Protein AF-A0A7W6G774-F1 (afdb_monomer)

Sequence (253 aa):
MALVMGGTSLMAQEVDRSGNRMGMPEVAAAPRPVDPRASGRFVAGNFQRWYAAHGKPSILVFWNRELGEDSVSRYSLQTSSSGSRSGDSQNFSYETNTEVGVKRQSGGLATDLTGVPMQRVEGAFMSEFLHAGGRLLDRNALMRSLSTKVSAQTRDDVQYLETLALKQGVTYLVEIVPNETDNGTTDLAMSVKIKHLPSSALVAQFVSSATPPSGPTRYEARGNRYVAVQDQNITPEGIGRQLAGDVMRELAR

Secondary structure (DSSP, 8-state):
-------------PBPTTSPBTTSPPPPPPPPPP-TTHHHHHHHHHHHHHHHHTT--EEEEEE---SSS-SS--EEEEEEEEEEEEEETTEEEEEEEEEEEEEE---S-----TT--HHHHHHHHHHHHHHTT-EEEEHHHHHHHHTTTS-TGGGG-HHHHHHHHHHTTEEEEEEEEEEE-TT-SSSEEEEEEEEETTTTEEEEEEEE---PPP--EEEEEETTEEEEEE-----HHHHHHHHHHHHHHHHT-

Solvent-accessible surface area (backbone atoms only — not comparable to full-atom values): 15242 Å² total; per-residue (Å²): 141,82,88,82,84,82,80,81,79,81,78,77,79,66,58,46,98,84,73,43,60,75,92,60,79,88,72,80,77,78,78,78,86,76,67,66,58,55,66,53,53,53,38,36,52,48,25,35,53,43,36,57,75,62,72,59,55,28,33,35,46,40,78,45,70,63,94,69,68,72,89,59,84,48,67,47,81,45,74,51,73,54,67,61,83,56,70,57,104,86,54,81,52,83,53,73,50,74,48,80,45,81,45,82,57,87,77,59,91,67,78,67,66,88,81,62,59,58,70,47,17,52,53,28,21,52,49,46,40,45,74,37,69,48,49,76,42,53,50,69,61,54,49,59,68,40,64,83,78,53,63,76,79,63,71,72,36,63,70,55,52,52,54,49,40,45,75,74,57,30,38,32,40,36,39,38,30,76,38,85,43,101,81,54,99,76,46,46,34,30,42,37,39,32,32,33,53,90,76,71,40,80,74,48,74,51,74,41,61,32,69,37,63,60,45,70,73,41,76,43,81,57,88,96,42,76,41,85,41,67,40,75,52,78,39,44,46,33,27,12,34,33,40,34,40,53,52,36,45,64,74,49,107

pLDDT: mean 76.03, std 19.46, range [34.75, 98.19]

Nearest PDB structures (foldseek):
  2i9i-assembly1_A-2  TM=3.414E-01  e=1.344E-02  Helicobacter pylori
  3s5t-assembly1_A-2  TM=1.735E-01  e=4.509E-01  Bacteroides fragilis NCTC 9343
  8ieq-assembly1_A  TM=2.146E-01  e=9.011E+00  Homo sapiens

Radius of gyration: 30.32 Å; Cα contacts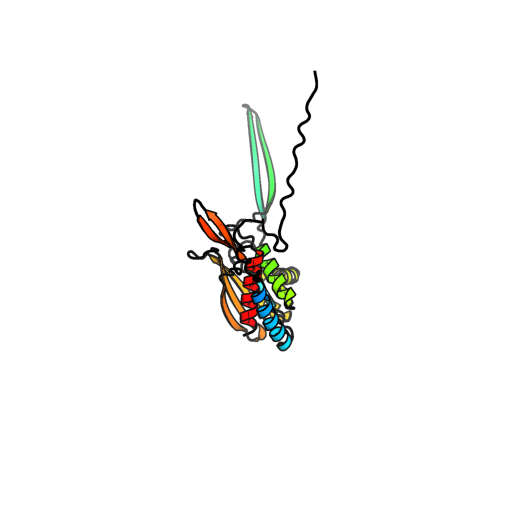 (8 Å, |Δi|>4): 351; chains: 1; bounding box: 48×91×100 Å

Structure (mmCIF, N/CA/C/O backbone):
data_AF-A0A7W6G774-F1
#
_entry.id   AF-A0A7W6G774-F1
#
loop_
_atom_site.group_PDB
_atom_site.id
_atom_site.type_symbol
_atom_site.label_atom_id
_atom_site.label_alt_id
_atom_site.label_comp_id
_atom_site.label_asym_id
_atom_site.label_entity_id
_atom_site.label_seq_id
_atom_site.pdbx_PDB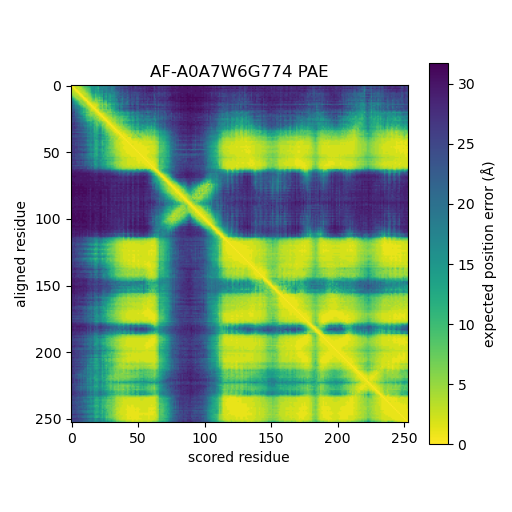_ins_code
_atom_site.Cartn_x
_atom_site.Cartn_y
_atom_site.Cartn_z
_atom_site.occupancy
_atom_site.B_iso_or_equiv
_atom_site.auth_seq_id
_atom_site.auth_comp_id
_atom_site.auth_asym_id
_atom_site.auth_atom_id
_atom_site.pdbx_PDB_model_num
ATOM 1 N N . MET A 1 1 ? 2.678 18.436 -80.924 1.00 45.97 1 MET A N 1
ATOM 2 C CA . MET A 1 1 ? 2.927 18.707 -79.492 1.00 45.97 1 MET A CA 1
ATOM 3 C C . MET A 1 1 ? 2.293 17.554 -78.722 1.00 45.97 1 MET A C 1
ATOM 5 O O . MET A 1 1 ? 1.080 17.529 -78.594 1.00 45.97 1 MET A O 1
ATOM 9 N N . ALA A 1 2 ? 3.071 16.520 -78.388 1.00 45.97 2 ALA A N 1
ATOM 10 C CA . ALA A 1 2 ? 2.567 15.279 -77.792 1.00 45.97 2 ALA A CA 1
ATOM 11 C C . ALA A 1 2 ? 3.172 15.109 -76.394 1.00 45.97 2 ALA A C 1
ATOM 13 O O . ALA A 1 2 ? 4.392 15.100 -76.240 1.00 45.97 2 ALA A O 1
ATOM 14 N N . LEU A 1 3 ? 2.296 15.050 -75.393 1.00 53.94 3 LEU A N 1
ATOM 15 C CA . LEU A 1 3 ? 2.612 14.920 -73.975 1.00 53.94 3 LEU A CA 1
ATOM 16 C C . LEU A 1 3 ? 2.910 13.440 -73.676 1.00 53.94 3 LEU A C 1
ATOM 18 O O . LEU A 1 3 ? 2.031 12.594 -73.829 1.00 53.94 3 LEU A O 1
ATOM 22 N N . VAL A 1 4 ? 4.140 13.117 -73.272 1.00 57.34 4 VAL A N 1
ATOM 23 C CA . VAL A 1 4 ? 4.516 11.771 -72.814 1.00 57.34 4 VAL A CA 1
ATOM 24 C C . VAL A 1 4 ? 4.250 11.690 -71.312 1.00 57.34 4 VAL A C 1
ATOM 26 O O . VAL A 1 4 ? 4.945 12.322 -70.519 1.00 57.34 4 VAL A O 1
ATOM 29 N N . MET A 1 5 ? 3.228 10.927 -70.920 1.00 52.91 5 MET A N 1
ATOM 30 C CA . MET A 1 5 ? 2.976 10.566 -69.523 1.00 52.91 5 MET A CA 1
ATOM 31 C C . MET A 1 5 ? 3.892 9.402 -69.129 1.00 52.91 5 MET A C 1
ATOM 33 O O . MET A 1 5 ? 3.696 8.271 -69.569 1.00 52.91 5 MET A O 1
ATOM 37 N N . GLY A 1 6 ? 4.912 9.690 -68.318 1.00 51.91 6 GLY A N 1
ATOM 38 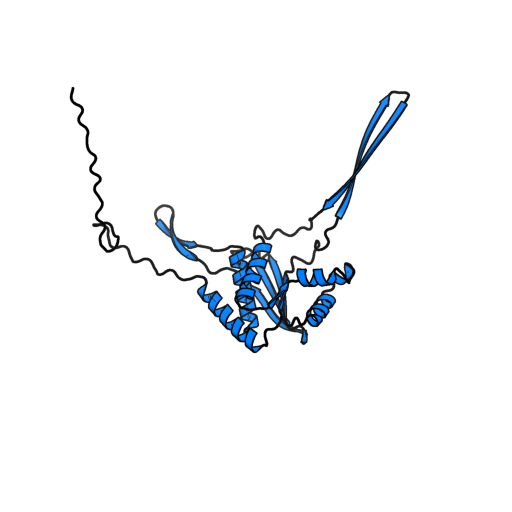C CA . GLY A 1 6 ? 5.775 8.683 -67.708 1.00 51.91 6 GLY A CA 1
ATOM 39 C C . GLY A 1 6 ? 5.052 7.979 -66.563 1.00 51.91 6 GLY A C 1
ATOM 40 O O . GLY A 1 6 ? 4.816 8.579 -65.517 1.00 51.91 6 GLY A O 1
ATOM 41 N N . GLY A 1 7 ? 4.697 6.712 -66.769 1.00 55.28 7 GLY A N 1
ATOM 42 C CA . GLY A 1 7 ? 4.180 5.838 -65.721 1.00 55.28 7 GLY A CA 1
ATOM 43 C C . GLY A 1 7 ? 5.299 5.418 -64.772 1.00 55.28 7 GLY A C 1
ATOM 44 O O . GLY A 1 7 ? 6.221 4.702 -65.158 1.00 55.28 7 GLY A O 1
ATOM 45 N N . THR A 1 8 ? 5.225 5.855 -63.521 1.00 59.78 8 THR A N 1
ATOM 46 C CA . THR A 1 8 ? 6.044 5.337 -62.426 1.00 59.78 8 THR A CA 1
ATOM 47 C C . THR A 1 8 ? 5.550 3.942 -62.044 1.00 59.78 8 THR A C 1
ATOM 49 O O . THR A 1 8 ? 4.550 3.789 -61.346 1.00 59.78 8 THR A O 1
ATOM 52 N N . SER A 1 9 ? 6.259 2.904 -62.498 1.00 57.06 9 SER A N 1
ATOM 53 C CA . SER A 1 9 ? 6.082 1.541 -61.986 1.00 57.06 9 SER A CA 1
ATOM 54 C C . SER A 1 9 ? 6.484 1.485 -60.513 1.00 57.06 9 SER A C 1
ATOM 56 O O . SER A 1 9 ? 7.666 1.532 -60.172 1.00 57.06 9 SER A O 1
ATOM 58 N N . LEU A 1 10 ? 5.489 1.356 -59.638 1.00 51.88 10 LEU A N 1
ATOM 59 C CA . LEU A 1 10 ? 5.657 0.914 -58.257 1.00 51.88 10 LEU A CA 1
ATOM 60 C C . LEU A 1 10 ? 6.139 -0.543 -58.273 1.00 51.88 10 LEU A C 1
ATOM 62 O O . LEU A 1 10 ? 5.350 -1.469 -58.440 1.00 51.88 10 LEU A O 1
ATOM 66 N N . MET A 1 11 ? 7.450 -0.742 -58.128 1.00 58.62 11 MET A N 1
ATOM 67 C CA . MET A 1 11 ? 8.042 -2.049 -57.841 1.00 58.62 11 MET A CA 1
ATOM 68 C C . MET A 1 11 ? 7.530 -2.513 -56.472 1.00 58.62 11 MET A C 1
ATOM 70 O O . MET A 1 11 ? 7.971 -2.019 -55.434 1.00 58.62 11 MET A O 1
ATOM 74 N N . ALA A 1 12 ? 6.563 -3.430 -56.475 1.00 55.31 12 ALA A N 1
ATOM 75 C CA . ALA A 1 12 ? 6.127 -4.130 -55.278 1.00 55.31 12 ALA A CA 1
ATOM 76 C C . ALA A 1 12 ? 7.312 -4.948 -54.749 1.00 55.31 12 ALA A C 1
ATOM 78 O O . ALA A 1 12 ? 7.800 -5.861 -55.411 1.00 55.31 12 ALA A O 1
ATOM 79 N N . GLN A 1 13 ? 7.820 -4.559 -53.584 1.00 59.28 13 GLN A N 1
ATOM 80 C CA . GLN A 1 13 ? 8.961 -5.204 -52.954 1.00 59.28 13 GLN A CA 1
ATOM 81 C C . GLN A 1 13 ? 8.519 -6.587 -52.461 1.00 59.28 13 GLN A C 1
ATOM 83 O O . GLN A 1 13 ? 7.680 -6.690 -51.569 1.00 59.28 13 GLN A O 1
ATOM 88 N N . GLU A 1 14 ? 9.044 -7.637 -53.087 1.00 55.72 14 GLU A N 1
ATOM 89 C CA . GLU A 1 14 ? 8.729 -9.027 -52.767 1.00 55.72 14 GLU A CA 1
ATOM 90 C C . GLU A 1 14 ? 9.281 -9.361 -51.372 1.00 55.72 14 GLU A C 1
ATOM 92 O O . GLU A 1 14 ? 10.483 -9.259 -51.104 1.00 55.72 14 GLU A O 1
ATOM 97 N N . VAL A 1 15 ? 8.373 -9.670 -50.448 1.00 57.72 15 VAL A N 1
ATOM 98 C CA . VAL A 1 15 ? 8.689 -10.049 -49.069 1.00 57.72 15 VAL A CA 1
ATOM 99 C C . VAL A 1 15 ? 8.618 -11.572 -48.995 1.00 57.72 15 VAL A C 1
ATOM 101 O O . VAL A 1 15 ? 7.619 -12.158 -49.410 1.00 57.72 15 VAL A O 1
ATOM 104 N N . ASP A 1 16 ? 9.667 -12.223 -48.493 1.00 64.50 16 ASP A N 1
ATOM 105 C CA . ASP A 1 16 ? 9.666 -13.678 -48.289 1.00 64.50 16 ASP A CA 1
ATOM 106 C C . ASP A 1 16 ? 8.647 -14.081 -47.197 1.00 64.50 16 ASP A C 1
ATOM 108 O O . ASP A 1 16 ? 8.192 -13.256 -46.404 1.00 64.50 16 ASP A O 1
ATOM 112 N N . ARG A 1 17 ? 8.305 -15.372 -47.109 1.00 58.66 17 ARG A N 1
ATOM 113 C CA . ARG A 1 17 ? 7.449 -15.984 -46.075 1.00 58.66 17 ARG A CA 1
ATOM 114 C C . ARG A 1 17 ? 7.890 -15.666 -44.644 1.00 58.66 17 ARG A C 1
ATOM 116 O O . ARG A 1 17 ? 7.075 -15.755 -43.731 1.00 58.66 17 ARG A O 1
ATOM 123 N N . SER A 1 18 ? 9.154 -15.297 -44.450 1.00 63.94 18 SER A N 1
ATOM 124 C CA . SER A 1 18 ? 9.713 -14.837 -43.177 1.00 63.94 18 SER A CA 1
ATOM 125 C C . SER A 1 18 ? 9.447 -13.354 -42.860 1.00 63.94 18 SER A C 1
ATOM 127 O O . SER A 1 18 ? 9.840 -12.879 -41.799 1.00 63.94 18 SER A O 1
ATOM 129 N N . GLY A 1 19 ? 8.788 -12.604 -43.749 1.00 68.12 19 GLY A N 1
ATOM 130 C CA . GLY A 1 19 ? 8.573 -11.161 -43.592 1.00 68.12 19 GLY A CA 1
ATOM 131 C C . GLY A 1 19 ? 9.817 -10.314 -43.890 1.00 68.12 19 GLY A C 1
ATOM 132 O O . GLY A 1 19 ? 9.782 -9.093 -43.735 1.00 68.12 19 GLY A O 1
ATOM 133 N N . ASN A 1 20 ? 10.913 -10.940 -44.325 1.00 72.88 20 ASN A N 1
ATOM 134 C CA . ASN A 1 20 ? 12.177 -10.268 -44.592 1.00 72.88 20 ASN A CA 1
ATOM 135 C C . ASN A 1 20 ? 12.247 -9.747 -46.033 1.00 72.88 20 ASN A C 1
ATOM 137 O O . ASN A 1 20 ? 11.756 -10.376 -46.975 1.00 72.88 20 ASN A O 1
ATOM 141 N N . ARG A 1 21 ? 12.897 -8.589 -46.211 1.00 72.62 21 ARG A N 1
ATOM 142 C CA . ARG A 1 21 ? 13.225 -8.064 -47.543 1.00 72.62 21 ARG A CA 1
ATOM 143 C C . ARG A 1 21 ? 14.265 -8.971 -48.192 1.00 72.62 21 ARG A C 1
ATOM 145 O O . ARG A 1 21 ? 15.327 -9.205 -47.614 1.00 72.62 21 ARG A O 1
ATOM 152 N N . MET A 1 22 ? 13.961 -9.447 -49.396 1.00 68.56 22 MET A N 1
ATOM 153 C CA . MET A 1 22 ? 14.854 -10.311 -50.162 1.00 68.56 22 MET A CA 1
ATOM 154 C C . MET A 1 22 ? 16.218 -9.617 -50.369 1.00 68.56 22 MET A C 1
ATOM 156 O O . MET A 1 22 ? 16.275 -8.462 -50.788 1.00 68.56 22 MET A O 1
ATOM 160 N N . GLY A 1 23 ? 17.313 -10.300 -50.018 1.00 80.50 23 GLY A N 1
ATOM 161 C CA . GLY A 1 23 ? 18.685 -9.780 -50.131 1.00 80.50 23 GLY A CA 1
ATOM 162 C C . GLY A 1 23 ? 19.243 -9.056 -48.897 1.00 80.50 23 GLY A C 1
ATOM 163 O O . GLY A 1 23 ? 20.394 -8.625 -48.935 1.00 80.50 23 GLY A O 1
ATOM 164 N N . MET A 1 24 ? 18.485 -8.934 -47.800 1.00 73.19 24 MET A N 1
ATOM 165 C CA . MET A 1 24 ? 19.042 -8.507 -46.509 1.00 73.19 24 MET A CA 1
ATOM 166 C C . MET A 1 24 ? 19.488 -9.706 -45.658 1.00 73.19 24 MET A C 1
ATOM 168 O O . MET A 1 24 ? 18.869 -10.768 -45.739 1.00 73.19 24 MET A O 1
ATOM 172 N N . PRO A 1 25 ? 20.563 -9.562 -44.857 1.00 75.56 25 PRO A N 1
ATOM 173 C CA . PRO A 1 25 ? 21.007 -10.612 -43.948 1.00 75.56 25 PRO A CA 1
ATOM 174 C C . PRO A 1 25 ? 19.904 -10.970 -42.948 1.00 75.56 25 PRO A C 1
ATOM 176 O O . PRO A 1 25 ? 19.120 -10.113 -42.536 1.00 75.56 25 PRO A O 1
ATOM 179 N N . GLU A 1 26 ? 19.862 -12.245 -42.566 1.00 75.75 26 GLU A N 1
ATOM 180 C CA . GLU A 1 26 ? 18.893 -12.770 -41.609 1.00 75.75 26 GLU A CA 1
ATOM 181 C C . GLU A 1 26 ? 18.980 -11.992 -40.287 1.00 75.75 26 GLU A C 1
ATOM 183 O O . GLU A 1 26 ? 20.038 -11.901 -39.660 1.00 75.75 26 GLU A O 1
ATOM 188 N N . VAL A 1 27 ? 17.863 -11.384 -39.881 1.00 73.94 27 VAL A N 1
ATOM 189 C CA . VAL A 1 27 ? 17.769 -10.668 -38.608 1.00 73.94 27 VAL A CA 1
ATOM 190 C C . VAL A 1 27 ? 17.459 -11.691 -37.524 1.00 73.94 27 VAL A C 1
ATOM 192 O O . VAL A 1 27 ? 16.502 -12.455 -37.647 1.00 73.94 27 VAL A O 1
ATOM 195 N N . ALA A 1 28 ? 18.253 -11.696 -36.452 1.00 75.81 28 ALA A N 1
ATOM 196 C CA . ALA A 1 28 ? 17.994 -12.540 -35.292 1.00 75.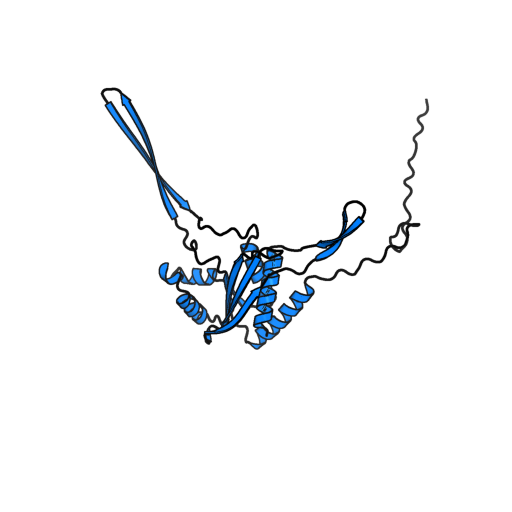81 28 ALA A CA 1
ATOM 197 C C . ALA A 1 28 ? 16.545 -12.354 -34.812 1.00 75.81 28 ALA A C 1
ATOM 199 O O . ALA A 1 28 ? 16.078 -11.223 -34.646 1.00 75.81 28 ALA A O 1
ATOM 200 N N . ALA A 1 29 ? 15.837 -13.465 -34.592 1.00 72.12 29 ALA A N 1
ATOM 201 C CA . ALA A 1 29 ? 14.461 -13.433 -34.119 1.00 72.12 29 ALA A CA 1
ATOM 202 C C . ALA A 1 29 ? 14.355 -12.597 -32.833 1.00 72.12 29 ALA A C 1
ATOM 204 O O . ALA A 1 29 ? 15.161 -12.753 -31.911 1.00 72.12 29 ALA A O 1
ATOM 205 N N . ALA A 1 30 ? 13.355 -11.713 -32.772 1.00 67.94 30 ALA A N 1
ATOM 206 C CA . ALA A 1 30 ? 13.136 -10.886 -31.594 1.00 67.94 30 ALA A CA 1
ATOM 207 C C . ALA A 1 30 ? 12.931 -11.780 -30.353 1.00 67.94 30 ALA A C 1
ATOM 209 O O . ALA A 1 30 ? 12.192 -12.771 -30.427 1.00 67.94 30 ALA A O 1
ATOM 210 N N . PRO A 1 31 ? 13.563 -11.461 -29.207 1.00 72.75 31 PRO A N 1
ATOM 211 C CA . PRO A 1 31 ? 13.346 -12.211 -27.980 1.00 72.75 31 PRO A CA 1
ATOM 212 C C . PRO A 1 31 ? 11.863 -12.180 -27.600 1.00 72.75 31 PRO A C 1
ATOM 214 O O . PRO A 1 31 ? 11.172 -11.176 -27.796 1.00 72.75 31 PRO A O 1
ATOM 217 N N . ARG A 1 32 ? 11.360 -13.296 -27.059 1.00 75.81 32 ARG A N 1
ATOM 218 C CA . ARG A 1 32 ? 9.957 -13.392 -26.632 1.00 75.81 32 ARG A CA 1
ATOM 219 C C . ARG A 1 32 ? 9.661 -12.298 -25.593 1.00 75.81 32 ARG A C 1
ATOM 221 O O . ARG A 1 32 ? 10.467 -12.134 -24.675 1.00 75.81 32 ARG A O 1
ATOM 228 N N . PRO A 1 33 ? 8.519 -11.590 -25.684 1.00 71.62 33 PRO A N 1
ATOM 229 C CA . PRO A 1 33 ? 8.135 -10.616 -24.672 1.00 71.62 33 PRO A CA 1
ATOM 230 C C . PRO A 1 33 ? 8.023 -11.302 -23.307 1.00 71.62 33 PRO A C 1
ATOM 232 O O . PRO A 1 33 ? 7.234 -12.233 -23.138 1.00 71.62 33 PRO A O 1
ATOM 235 N N . VAL A 1 34 ? 8.820 -10.863 -22.334 1.00 74.62 34 VAL A N 1
ATOM 236 C CA . VAL A 1 34 ? 8.657 -11.277 -20.936 1.00 74.62 34 VAL A CA 1
ATOM 237 C C . VAL A 1 34 ? 7.495 -10.473 -20.363 1.00 74.62 34 VAL A C 1
ATOM 239 O O . VAL A 1 34 ? 7.504 -9.249 -20.463 1.00 74.62 34 VAL A O 1
ATOM 242 N N . ASP A 1 35 ? 6.489 -11.134 -19.784 1.00 79.12 35 ASP A N 1
ATOM 243 C CA . ASP A 1 35 ? 5.390 -10.435 -19.113 1.00 79.12 35 ASP A CA 1
ATOM 244 C C . ASP A 1 35 ? 5.892 -9.845 -17.782 1.00 79.12 35 ASP A C 1
ATOM 246 O O . ASP A 1 35 ? 6.155 -10.607 -16.842 1.00 79.12 35 ASP A O 1
ATOM 250 N N . PRO A 1 36 ? 5.989 -8.509 -17.651 1.00 70.50 36 PRO A N 1
ATOM 251 C CA . PRO A 1 36 ? 6.489 -7.871 -16.436 1.00 70.50 36 PRO A CA 1
ATOM 252 C C . PRO A 1 36 ? 5.569 -8.098 -15.224 1.00 70.50 36 PRO A C 1
ATOM 254 O O . PRO A 1 36 ? 5.977 -7.857 -14.093 1.00 70.50 36 PRO A O 1
ATOM 257 N N . ARG A 1 37 ? 4.332 -8.582 -15.420 1.00 78.06 37 ARG A N 1
ATOM 258 C CA . ARG A 1 37 ? 3.355 -8.839 -14.347 1.00 78.06 37 ARG A CA 1
ATOM 259 C C . ARG A 1 37 ? 3.374 -10.274 -13.820 1.00 78.06 37 ARG A C 1
ATOM 261 O O . ARG A 1 37 ? 2.611 -10.596 -12.908 1.00 78.06 37 ARG A O 1
ATOM 268 N N . ALA A 1 38 ? 4.208 -11.153 -14.376 1.00 82.94 38 ALA A N 1
ATOM 269 C CA . ALA A 1 38 ? 4.222 -12.565 -13.998 1.00 82.94 38 ALA A CA 1
ATOM 270 C C . ALA A 1 38 ? 4.570 -12.783 -12.512 1.00 82.94 38 ALA A C 1
ATOM 272 O O . ALA A 1 38 ? 3.914 -13.583 -11.843 1.00 82.94 38 ALA A O 1
ATOM 273 N N . SER A 1 39 ? 5.541 -12.034 -11.978 1.00 82.31 39 SER A N 1
ATOM 274 C CA . SER A 1 39 ? 5.930 -12.090 -10.561 1.00 82.31 39 SER A CA 1
ATOM 275 C C . SER A 1 39 ? 4.799 -11.632 -9.634 1.00 82.31 39 SER A C 1
ATOM 277 O O . SER A 1 39 ? 4.515 -12.297 -8.637 1.00 82.31 39 SER A O 1
ATOM 279 N N . GLY A 1 40 ? 4.101 -10.551 -9.996 1.00 86.00 40 GLY A N 1
ATOM 280 C CA . GLY A 1 40 ? 2.958 -10.028 -9.244 1.00 86.00 40 GLY A CA 1
ATOM 281 C C . GLY A 1 40 ? 1.832 -11.054 -9.100 1.00 86.00 40 GLY A C 1
ATOM 282 O O . GLY A 1 40 ? 1.337 -11.272 -7.997 1.00 86.00 40 GLY A O 1
ATOM 283 N N . ARG A 1 41 ? 1.499 -11.781 -10.178 1.00 90.12 41 ARG A N 1
ATOM 284 C CA . ARG A 1 41 ? 0.465 -12.834 -10.141 1.00 90.12 41 ARG A CA 1
ATOM 285 C C . ARG A 1 41 ? 0.814 -13.984 -9.199 1.00 90.12 41 ARG A C 1
ATOM 287 O O . ARG A 1 41 ? -0.072 -14.504 -8.524 1.00 90.12 41 ARG A O 1
ATOM 294 N N . PHE A 1 42 ? 2.085 -14.380 -9.135 1.00 91.88 42 PHE A N 1
ATOM 295 C CA . PHE A 1 42 ? 2.524 -15.418 -8.201 1.00 91.88 42 PHE A CA 1
ATOM 296 C C . PHE A 1 42 ? 2.354 -14.968 -6.743 1.00 91.88 42 PHE A C 1
ATOM 298 O O . PHE A 1 42 ? 1.801 -15.707 -5.929 1.00 91.88 42 PHE A O 1
ATOM 305 N N . VAL A 1 43 ? 2.760 -13.734 -6.428 1.00 94.56 43 VAL A N 1
ATOM 306 C CA . VAL A 1 43 ? 2.610 -13.155 -5.084 1.00 94.56 43 VAL A CA 1
ATOM 307 C C . VAL A 1 43 ? 1.136 -13.022 -4.695 1.00 94.56 43 VAL A C 1
ATOM 309 O O . VAL A 1 43 ? 0.757 -13.479 -3.618 1.00 94.56 43 VAL A O 1
ATOM 312 N N . ALA A 1 44 ? 0.294 -12.491 -5.586 1.00 95.06 44 ALA A N 1
ATOM 313 C CA . ALA A 1 44 ? -1.147 -12.387 -5.363 1.00 95.06 44 ALA A CA 1
ATOM 314 C C . ALA A 1 44 ? -1.789 -13.765 -5.122 1.00 95.06 44 ALA A C 1
ATOM 316 O O . ALA A 1 44 ? -2.599 -13.919 -4.211 1.00 95.06 44 ALA A O 1
ATOM 317 N N . GLY A 1 45 ? -1.380 -14.795 -5.871 1.00 96.50 45 GLY A N 1
ATOM 318 C CA . GLY A 1 45 ? -1.855 -16.165 -5.671 1.00 96.50 45 GLY A CA 1
ATOM 319 C C . GLY A 1 45 ? -1.441 -16.773 -4.324 1.00 96.50 45 GLY A C 1
ATOM 320 O O . GLY A 1 45 ? -2.234 -17.482 -3.702 1.00 96.50 45 GLY A O 1
ATOM 321 N N . ASN A 1 46 ? -0.222 -16.496 -3.847 1.00 96.94 46 ASN A N 1
ATOM 322 C CA . ASN A 1 46 ? 0.228 -16.920 -2.514 1.00 96.94 46 ASN A CA 1
ATOM 323 C C . ASN A 1 46 ? -0.578 -16.223 -1.417 1.00 96.94 46 ASN A C 1
ATOM 325 O O . ASN A 1 46 ? -1.093 -16.887 -0.516 1.00 96.94 46 ASN A O 1
ATOM 329 N N . PHE A 1 47 ? -0.741 -14.905 -1.542 1.00 97.94 47 PHE A N 1
ATOM 330 C CA . PHE A 1 47 ? -1.552 -14.118 -0.627 1.00 97.94 47 PHE A CA 1
ATOM 331 C C . PHE A 1 47 ? -2.997 -14.600 -0.592 1.00 97.94 47 PHE A C 1
ATOM 333 O O . PHE A 1 47 ? -3.526 -14.809 0.489 1.00 97.94 47 PHE A O 1
ATOM 340 N N . GLN A 1 48 ? -3.624 -14.869 -1.738 1.00 97.81 48 GLN A N 1
ATOM 341 C CA . GLN A 1 48 ? -5.001 -15.358 -1.787 1.00 97.81 48 GLN A CA 1
ATOM 342 C C . GLN A 1 48 ? -5.175 -16.678 -1.017 1.00 97.81 48 GLN A C 1
ATOM 344 O O . GLN A 1 48 ? -6.164 -16.852 -0.299 1.00 97.81 48 GLN A O 1
ATOM 349 N N . ARG A 1 49 ? -4.213 -17.607 -1.129 1.00 97.69 49 ARG A N 1
ATOM 350 C CA . ARG A 1 49 ? -4.229 -18.867 -0.365 1.00 97.69 49 ARG A CA 1
ATOM 351 C C . ARG A 1 49 ? -4.072 -18.624 1.132 1.00 97.69 49 ARG A C 1
ATOM 353 O O . ARG A 1 49 ? -4.863 -19.155 1.908 1.00 97.69 49 ARG A O 1
ATOM 360 N N . TRP A 1 50 ? -3.104 -17.797 1.524 1.00 97.75 50 TRP A N 1
ATOM 361 C CA . TRP A 1 50 ? -2.917 -17.392 2.918 1.00 97.75 50 TRP A CA 1
ATOM 362 C C . TRP A 1 50 ? -4.179 -16.720 3.481 1.00 97.75 50 TRP A C 1
ATOM 364 O O . TRP A 1 50 ? -4.672 -17.097 4.542 1.00 97.75 50 TRP A O 1
ATOM 374 N N . TYR A 1 51 ? -4.762 -15.794 2.724 1.00 97.81 51 TYR A N 1
ATOM 375 C CA . TYR A 1 51 ? -5.937 -15.015 3.090 1.00 97.81 51 TYR A CA 1
ATOM 376 C C . TYR A 1 51 ? -7.163 -15.902 3.324 1.00 97.81 51 TYR A C 1
ATOM 378 O O . TYR A 1 51 ? -7.885 -15.734 4.308 1.00 97.81 51 TYR A O 1
ATOM 386 N N . ALA A 1 52 ? -7.378 -16.888 2.448 1.00 97.56 52 ALA A N 1
ATOM 387 C CA . ALA A 1 52 ? -8.433 -17.881 2.612 1.00 97.56 52 ALA A CA 1
ATOM 388 C C . ALA A 1 52 ? -8.197 -18.780 3.838 1.00 97.56 52 ALA A C 1
ATOM 390 O O . ALA A 1 52 ? -9.141 -19.023 4.590 1.00 97.56 52 ALA A O 1
ATOM 391 N N . ALA A 1 53 ? -6.956 -19.224 4.070 1.00 97.62 53 ALA A N 1
ATOM 392 C CA . ALA A 1 53 ? -6.597 -20.064 5.215 1.00 97.62 53 ALA A CA 1
ATOM 393 C C . ALA A 1 53 ? -6.794 -19.357 6.571 1.00 97.62 53 ALA A C 1
ATOM 395 O O . ALA A 1 53 ? -7.100 -20.014 7.560 1.00 97.62 53 ALA A O 1
ATOM 396 N N . HIS A 1 54 ? -6.694 -18.025 6.604 1.00 96.88 54 HIS A N 1
ATOM 397 C CA . HIS A 1 54 ? -6.874 -17.206 7.811 1.00 96.88 54 HIS A CA 1
ATOM 398 C C . HIS A 1 54 ? -8.297 -16.644 7.970 1.00 96.88 54 HIS A C 1
ATOM 400 O O . HIS A 1 54 ? -8.518 -15.700 8.725 1.00 96.88 54 HIS A O 1
ATOM 406 N N . GLY A 1 55 ? -9.285 -17.193 7.254 1.00 97.06 55 GLY A N 1
ATOM 407 C CA . GLY A 1 55 ? -10.685 -16.787 7.410 1.00 97.06 55 GLY A CA 1
ATOM 408 C C . GLY A 1 55 ? -11.023 -15.424 6.799 1.00 97.06 55 GLY A C 1
ATOM 409 O O . GLY A 1 55 ? -12.018 -14.815 7.186 1.00 97.06 55 GLY A O 1
ATOM 410 N N . LYS A 1 56 ? -10.235 -14.958 5.820 1.00 97.38 56 LYS A N 1
ATOM 411 C CA . LYS A 1 56 ? -10.428 -13.686 5.101 1.00 97.38 56 LYS A CA 1
ATOM 412 C C . LYS A 1 56 ? -10.428 -12.468 6.044 1.00 97.38 56 LYS A C 1
ATOM 414 O O . LYS A 1 56 ? -11.433 -11.748 6.116 1.00 97.38 56 LYS A O 1
ATOM 419 N N . PRO A 1 57 ? -9.317 -12.230 6.765 1.00 97.44 57 PRO A N 1
ATOM 420 C CA . PRO A 1 57 ? -9.211 -11.140 7.733 1.00 97.44 57 PRO A CA 1
ATOM 421 C C . PRO A 1 57 ? -9.463 -9.769 7.090 1.00 97.44 57 PRO A C 1
ATOM 423 O O . PRO A 1 57 ? -9.133 -9.548 5.927 1.00 97.44 57 PRO A O 1
ATOM 426 N N . SER A 1 58 ? -10.031 -8.812 7.823 1.00 96.81 58 SER A N 1
ATOM 427 C CA . SER A 1 58 ? -10.155 -7.439 7.304 1.00 96.81 58 SER A CA 1
ATOM 428 C C . SER A 1 58 ? -8.859 -6.673 7.571 1.00 96.81 58 SER A C 1
ATOM 430 O O . SER A 1 58 ? -8.314 -6.749 8.674 1.00 96.81 58 SER A O 1
ATOM 432 N N . ILE A 1 59 ? -8.361 -5.942 6.574 1.00 96.75 59 ILE A N 1
ATOM 433 C CA . ILE A 1 59 ? -7.087 -5.217 6.646 1.00 96.75 59 ILE A CA 1
ATOM 434 C C . ILE A 1 59 ? -7.377 -3.716 6.547 1.00 96.75 59 ILE A C 1
ATOM 436 O O . ILE A 1 59 ? -7.941 -3.259 5.557 1.00 96.75 59 ILE A O 1
ATOM 440 N N . LEU A 1 60 ? -7.000 -2.945 7.564 1.00 95.00 60 LEU A N 1
ATOM 441 C CA . LEU A 1 60 ? -7.043 -1.483 7.543 1.00 95.00 60 LEU A CA 1
ATOM 442 C C . LEU A 1 60 ? -5.714 -0.957 7.018 1.00 95.00 60 LEU A C 1
ATOM 444 O O . LEU A 1 60 ? -4.657 -1.350 7.508 1.00 95.00 60 LEU A O 1
ATOM 448 N N . VAL A 1 61 ? -5.775 -0.052 6.048 1.00 93.69 61 VAL A N 1
ATOM 449 C CA . VAL A 1 61 ? -4.584 0.585 5.481 1.00 93.69 61 VAL A CA 1
ATOM 450 C C . VAL A 1 61 ? -4.542 2.040 5.920 1.00 93.69 61 VAL A C 1
ATOM 452 O O . VAL A 1 61 ? -5.533 2.768 5.825 1.00 93.69 61 VAL A O 1
ATOM 455 N N . PHE A 1 62 ? -3.383 2.453 6.412 1.00 91.00 62 PHE A N 1
ATOM 456 C CA . PHE A 1 62 ? -3.115 3.784 6.916 1.00 91.00 62 PHE A CA 1
ATOM 457 C C . PHE A 1 62 ? -1.999 4.413 6.093 1.00 91.00 62 PHE A C 1
ATOM 459 O O . PHE A 1 62 ? -0.819 4.133 6.294 1.00 91.00 62 PHE A O 1
ATOM 466 N N . TRP A 1 63 ? -2.388 5.271 5.155 1.00 87.94 63 TRP A N 1
ATOM 467 C CA . TRP A 1 63 ? -1.454 6.119 4.428 1.00 87.94 63 TRP A CA 1
ATOM 468 C C . TRP A 1 63 ? -1.107 7.312 5.302 1.00 87.94 63 TRP A C 1
ATOM 470 O O . TRP A 1 63 ? -1.863 8.281 5.394 1.00 87.94 63 TRP A O 1
ATOM 480 N N . ASN A 1 64 ? 0.027 7.213 5.982 1.00 73.62 64 ASN A N 1
ATOM 481 C CA . ASN A 1 64 ? 0.554 8.301 6.776 1.00 73.62 64 ASN A CA 1
ATOM 482 C C . ASN A 1 64 ? 1.279 9.263 5.831 1.00 73.62 64 ASN A C 1
ATOM 484 O O . ASN A 1 64 ? 2.484 9.180 5.614 1.00 73.62 64 ASN A O 1
ATOM 488 N N . ARG A 1 65 ? 0.496 10.143 5.208 1.00 63.75 65 ARG A N 1
ATOM 489 C CA . ARG A 1 65 ? 1.007 11.425 4.720 1.00 63.75 65 ARG A CA 1
ATOM 490 C C . ARG A 1 65 ? 1.306 12.178 6.006 1.00 63.75 65 ARG A C 1
ATOM 492 O O . ARG A 1 65 ? 0.365 12.304 6.780 1.00 63.75 65 ARG A O 1
ATOM 499 N N . GLU A 1 66 ? 2.574 12.479 6.274 1.00 49.31 66 GLU A N 1
ATOM 500 C CA . GLU A 1 66 ? 3.088 13.031 7.535 1.00 49.31 66 GLU A CA 1
ATOM 501 C C . GLU A 1 66 ? 2.005 13.589 8.471 1.00 49.31 66 GLU A C 1
ATOM 503 O O . GLU A 1 66 ? 1.265 14.502 8.119 1.00 49.31 66 GLU A O 1
ATOM 508 N N . LEU A 1 67 ? 1.952 13.081 9.704 1.00 39.31 67 LEU A N 1
ATOM 509 C CA . LEU A 1 67 ? 1.120 13.591 10.806 1.00 39.31 67 LEU A CA 1
ATOM 510 C C . LEU A 1 67 ? 1.369 15.084 11.156 1.00 39.31 67 LEU A C 1
ATOM 512 O O . LEU A 1 67 ? 0.833 15.577 12.148 1.00 39.31 67 LEU A O 1
ATOM 516 N N . GLY A 1 68 ? 2.153 15.813 10.359 1.00 37.06 68 GLY A N 1
ATOM 517 C CA . GLY A 1 68 ? 2.261 17.263 10.367 1.00 37.06 68 GLY A CA 1
ATOM 518 C C . GLY A 1 68 ? 1.198 17.903 9.473 1.00 37.06 68 GLY A C 1
ATOM 519 O O . GLY A 1 68 ? 1.442 18.177 8.310 1.00 37.06 68 GLY A O 1
ATOM 520 N N . GLU A 1 69 ? 0.047 18.212 10.069 1.00 41.75 69 GLU A N 1
ATOM 521 C CA . GLU A 1 69 ? -0.956 19.161 9.558 1.00 41.75 69 GLU A CA 1
ATOM 522 C C . GLU A 1 69 ? -1.832 18.725 8.351 1.00 41.75 69 GLU A C 1
ATOM 524 O O . GLU A 1 69 ? -1.473 17.937 7.491 1.00 41.75 69 GLU A O 1
ATOM 529 N N . ASP A 1 70 ? -3.055 19.262 8.309 1.00 41.28 70 ASP A N 1
ATOM 530 C CA . ASP A 1 70 ? -4.008 19.212 7.183 1.00 41.28 70 ASP A CA 1
ATOM 531 C C . ASP A 1 70 ? -4.877 17.960 6.925 1.00 41.28 70 ASP A C 1
ATOM 533 O O . ASP A 1 70 ? -5.388 17.773 5.818 1.00 41.28 70 ASP A O 1
ATOM 537 N N . SER A 1 71 ? -5.263 17.198 7.961 1.00 40.53 71 SER A N 1
ATOM 538 C CA . SER A 1 71 ? -6.592 16.529 7.917 1.00 40.53 71 SER A CA 1
ATOM 539 C C . SER A 1 71 ? -7.734 17.368 8.513 1.00 40.53 71 SER A C 1
ATOM 541 O O . SER A 1 71 ? -8.913 17.057 8.324 1.00 40.53 71 SER A O 1
ATOM 543 N N . VAL A 1 72 ? -7.407 18.519 9.109 1.00 41.59 72 VAL A N 1
ATOM 544 C CA . VAL A 1 72 ? -8.357 19.614 9.322 1.00 41.59 72 VAL A CA 1
ATOM 545 C C . VAL A 1 72 ? -8.232 20.538 8.121 1.00 41.59 72 VAL A C 1
ATOM 547 O O . VAL A 1 72 ? -7.196 21.156 7.926 1.00 41.59 72 VAL A O 1
ATOM 550 N N . SER A 1 73 ? -9.287 20.670 7.318 1.00 40.62 73 SER A N 1
ATOM 551 C CA . SER A 1 73 ? -9.394 21.837 6.438 1.00 40.62 73 SER A CA 1
ATOM 552 C C . SER A 1 73 ? -9.443 23.068 7.346 1.00 40.62 73 SER A C 1
ATOM 554 O O . SER A 1 73 ? -10.504 23.376 7.888 1.00 40.62 73 SER A O 1
ATOM 556 N N . ARG A 1 74 ? -8.304 23.721 7.605 1.00 41.09 74 ARG A N 1
ATOM 557 C CA . ARG A 1 74 ? -8.293 24.993 8.328 1.00 41.09 74 ARG A CA 1
ATOM 558 C C . ARG A 1 74 ? -8.928 26.022 7.396 1.00 41.09 74 ARG A C 1
ATOM 560 O O . ARG A 1 74 ? -8.342 26.462 6.410 1.00 41.09 74 ARG A O 1
ATOM 567 N N . TYR A 1 75 ? -10.182 26.350 7.682 1.00 41.59 75 TYR A N 1
ATOM 568 C CA . TYR A 1 75 ? -10.821 27.540 7.147 1.00 41.59 75 TYR A CA 1
ATOM 569 C C . TYR A 1 75 ? -10.188 28.726 7.871 1.00 41.59 75 TYR A C 1
ATOM 571 O O . TYR A 1 75 ? -10.493 28.963 9.039 1.00 41.59 75 TYR A O 1
ATOM 579 N N . SER A 1 76 ? -9.260 29.430 7.225 1.00 42.19 76 SER A N 1
ATOM 580 C CA . SER A 1 76 ? -8.807 30.715 7.744 1.00 42.19 76 SER A CA 1
ATOM 581 C C . SER A 1 76 ? -9.840 31.766 7.340 1.00 42.19 76 SER A C 1
ATOM 583 O O . SER A 1 76 ? -10.176 31.922 6.163 1.00 42.19 76 SER A O 1
ATOM 585 N N . LEU A 1 77 ? -10.412 32.447 8.338 1.00 43.75 77 LEU A N 1
ATOM 586 C CA . LEU A 1 77 ? -11.188 33.656 8.092 1.00 43.75 77 LEU A CA 1
ATOM 587 C C . LEU A 1 77 ? -10.187 34.717 7.644 1.00 43.75 77 LEU A C 1
ATOM 589 O O . LEU A 1 77 ? -9.366 35.168 8.445 1.00 43.75 77 LEU A O 1
ATOM 593 N N . GLN A 1 78 ? -10.223 35.083 6.367 1.00 43.84 78 GLN A N 1
ATOM 594 C CA . GLN A 1 78 ? -9.438 36.202 5.881 1.00 43.84 78 GLN A CA 1
ATOM 595 C C . GLN A 1 78 ? -10.360 37.415 5.816 1.00 43.84 78 GLN A C 1
ATOM 597 O O . GLN A 1 78 ? -11.268 37.481 4.989 1.00 43.84 78 GLN A O 1
ATOM 602 N N . THR A 1 79 ? -10.131 38.359 6.723 1.00 44.03 79 THR A N 1
ATOM 603 C CA . THR A 1 79 ? -10.798 39.659 6.706 1.00 44.03 79 THR A CA 1
ATOM 604 C C . THR A 1 79 ? -9.902 40.625 5.948 1.00 44.03 79 THR A C 1
ATOM 606 O O . THR A 1 79 ? -8.831 40.987 6.436 1.00 44.03 79 THR A O 1
ATOM 609 N N . SER A 1 80 ? -10.313 41.037 4.753 1.00 50.66 80 SER A N 1
ATOM 610 C CA . SER A 1 80 ? -9.660 42.135 4.041 1.00 50.66 80 SER A CA 1
ATOM 611 C C . SER A 1 80 ? -10.487 43.400 4.223 1.00 50.66 80 SER A C 1
ATOM 613 O O . SER A 1 80 ? -11.632 43.470 3.776 1.00 50.66 80 SER A O 1
ATOM 615 N N . SER A 1 81 ? -9.909 44.399 4.891 1.00 46.03 81 SER A N 1
ATOM 616 C CA . SER A 1 81 ? -10.490 45.737 4.995 1.00 46.03 81 SER A CA 1
ATOM 617 C C . SER A 1 81 ? -9.757 46.680 4.049 1.00 46.03 81 SER A C 1
ATOM 619 O O . SER A 1 81 ? -8.568 46.947 4.240 1.00 46.03 81 SER A O 1
ATOM 621 N N . SER A 1 82 ? -10.460 47.211 3.055 1.00 54.09 82 SER A N 1
ATOM 622 C CA . SER A 1 82 ? -9.970 48.325 2.243 1.00 54.09 82 SER A CA 1
ATOM 623 C C . SER A 1 82 ? -10.766 49.575 2.597 1.00 54.09 82 SER A C 1
ATOM 625 O O . SER A 1 82 ? -11.997 49.555 2.567 1.00 54.09 82 SER A O 1
ATOM 627 N N . GLY A 1 83 ? -10.068 50.655 2.941 1.00 49.50 83 GLY A N 1
ATOM 628 C CA . GLY A 1 83 ? -10.678 51.953 3.213 1.00 49.50 83 GLY A CA 1
ATOM 629 C C . GLY A 1 83 ? -10.073 53.026 2.321 1.00 49.50 83 GLY A C 1
ATOM 630 O O . GLY A 1 83 ? -8.849 53.129 2.225 1.00 49.50 83 GLY A O 1
ATOM 631 N N . SER A 1 84 ? -10.915 53.837 1.686 1.00 53.62 84 SER A N 1
ATOM 632 C CA . SER A 1 84 ? -10.482 55.044 0.981 1.00 53.62 84 SER A CA 1
ATOM 633 C C . SER A 1 84 ? -10.755 56.259 1.856 1.00 53.62 84 SER A C 1
ATOM 635 O O . SER A 1 84 ? -11.866 56.437 2.354 1.00 53.62 84 SER A O 1
ATOM 637 N N . ARG A 1 85 ? -9.740 57.104 2.044 1.00 52.06 85 ARG A N 1
ATOM 638 C CA . ARG A 1 85 ? -9.881 58.385 2.742 1.00 52.06 85 ARG A CA 1
ATOM 639 C C . ARG A 1 85 ? -9.952 59.486 1.698 1.00 52.06 85 ARG A C 1
ATOM 641 O O . ARG A 1 85 ? -9.006 59.656 0.935 1.00 52.06 85 ARG A O 1
ATOM 648 N N . SER A 1 86 ? -11.055 60.222 1.685 1.00 53.28 86 SER A N 1
ATOM 649 C CA . SER A 1 86 ? -11.185 61.454 0.916 1.00 53.28 86 SER A CA 1
ATOM 650 C C . SER A 1 86 ? -11.683 62.546 1.851 1.00 53.28 86 SER A C 1
ATOM 652 O O . SER A 1 86 ? -12.646 62.346 2.594 1.00 53.28 86 SER A O 1
ATOM 654 N N . GLY A 1 87 ? -10.987 63.676 1.855 1.00 42.47 87 GLY A N 1
ATOM 655 C CA . GLY A 1 87 ? -11.333 64.826 2.672 1.00 42.47 87 GLY A CA 1
ATOM 656 C C . GLY A 1 87 ? -10.899 66.103 1.979 1.00 42.47 87 GLY A C 1
ATOM 657 O O . GLY A 1 87 ? -9.806 66.168 1.420 1.00 42.47 87 GLY A O 1
ATOM 658 N N . ASP A 1 88 ? -11.765 67.105 2.052 1.00 55.53 88 ASP A N 1
ATOM 659 C CA . ASP A 1 88 ? -11.418 68.499 1.808 1.00 55.53 88 ASP A CA 1
ATOM 660 C C . ASP A 1 88 ? -11.633 69.270 3.117 1.00 55.53 88 ASP A C 1
ATOM 662 O O . ASP A 1 88 ? -12.384 68.810 3.980 1.00 55.53 88 ASP A O 1
ATOM 666 N N . SER A 1 89 ? -10.952 70.407 3.268 1.00 55.22 89 SER A N 1
ATOM 667 C CA . SER A 1 89 ? -10.618 71.159 4.496 1.00 55.22 89 SER A CA 1
ATOM 668 C C . SER A 1 89 ? -11.692 71.301 5.596 1.00 55.22 89 SER A C 1
ATOM 670 O O . SER A 1 89 ? -11.349 71.739 6.695 1.00 55.22 89 SER A O 1
ATOM 672 N N . GLN A 1 90 ? -12.963 70.982 5.352 1.00 62.25 90 GLN A N 1
ATOM 673 C CA . GLN A 1 90 ? -14.047 71.120 6.325 1.00 62.25 90 GLN A CA 1
ATOM 674 C C . GLN A 1 90 ? -14.954 69.890 6.496 1.00 62.25 90 GLN A C 1
ATOM 676 O O . GLN A 1 90 ? -15.783 69.913 7.397 1.00 62.25 90 GLN A O 1
ATOM 681 N N . ASN A 1 91 ? -14.798 68.807 5.722 1.00 45.00 91 ASN A N 1
ATOM 682 C CA . ASN A 1 91 ? -15.589 67.583 5.904 1.00 45.00 91 ASN A CA 1
ATOM 683 C C . ASN A 1 91 ? -14.746 66.325 5.672 1.00 45.00 91 ASN A C 1
ATOM 685 O O . ASN A 1 91 ? -14.115 66.165 4.627 1.00 45.00 91 ASN A O 1
ATOM 689 N N . PHE A 1 92 ? -14.777 65.410 6.643 1.00 46.84 92 PHE A N 1
ATOM 690 C CA . PHE A 1 92 ? -14.073 64.133 6.580 1.00 46.84 92 PHE A CA 1
ATOM 691 C C . PHE A 1 92 ? -15.086 62.992 6.452 1.00 46.84 92 PHE A C 1
ATOM 693 O O . PHE A 1 92 ? -15.938 62.826 7.324 1.00 46.84 92 PHE A O 1
ATOM 700 N N . SER A 1 93 ? -14.994 62.204 5.378 1.00 45.31 93 SER A N 1
ATOM 701 C CA . SER A 1 93 ? -15.807 60.998 5.189 1.00 45.31 93 SER A CA 1
ATOM 702 C C . SER A 1 93 ? -14.921 59.755 5.232 1.00 45.31 93 SER A C 1
ATOM 704 O O . SER A 1 93 ? -13.836 59.727 4.645 1.00 45.31 93 SER A O 1
ATOM 706 N N . TYR A 1 94 ? -15.379 58.728 5.949 1.00 51.62 94 TYR A N 1
ATOM 707 C CA . TYR A 1 94 ? -14.716 57.432 6.047 1.00 51.62 94 TYR A CA 1
ATOM 708 C C . TYR A 1 94 ? -15.654 56.355 5.509 1.00 51.62 94 TYR A C 1
ATOM 710 O O . TYR A 1 94 ? -16.687 56.079 6.114 1.00 51.62 94 TYR A O 1
ATOM 718 N N . GLU A 1 95 ? -15.264 55.708 4.415 1.00 51.69 95 GLU A N 1
ATOM 719 C CA . GLU A 1 95 ? -15.929 54.503 3.927 1.00 51.69 95 GLU A CA 1
ATOM 720 C C . GLU A 1 95 ? -14.968 53.321 4.079 1.00 51.69 95 GLU A C 1
ATOM 722 O O . GLU A 1 95 ? -13.839 53.336 3.582 1.00 51.69 95 GLU A O 1
ATOM 727 N N . THR A 1 96 ? -15.392 52.321 4.853 1.00 54.16 96 THR A N 1
ATOM 728 C CA . THR A 1 96 ? -14.635 51.088 5.092 1.00 54.16 96 THR A CA 1
ATOM 729 C C . THR A 1 96 ? -15.450 49.937 4.545 1.00 54.16 96 THR A C 1
ATOM 731 O O . THR A 1 96 ? -16.538 49.669 5.051 1.00 54.16 96 THR A O 1
ATOM 734 N N . ASN A 1 97 ? -14.918 49.247 3.540 1.00 50.50 97 ASN A N 1
ATOM 735 C CA . ASN A 1 97 ? -15.537 48.037 3.025 1.00 50.50 97 ASN A CA 1
ATOM 736 C C . ASN A 1 97 ? -14.788 46.828 3.599 1.00 50.50 97 ASN A C 1
ATOM 738 O O . ASN A 1 97 ? -13.565 46.722 3.460 1.00 50.50 97 ASN A O 1
ATOM 742 N N . THR A 1 98 ? -15.515 45.961 4.304 1.00 48.12 98 THR A N 1
ATOM 743 C CA . THR A 1 98 ? -14.964 44.759 4.945 1.00 48.12 98 THR A CA 1
ATOM 744 C C . THR A 1 98 ? -15.515 43.540 4.226 1.00 48.12 98 THR A C 1
ATOM 746 O O . THR A 1 98 ? -16.699 43.236 4.349 1.00 48.12 98 THR A O 1
ATOM 749 N N . GLU A 1 99 ? -14.660 42.833 3.492 1.00 48.34 99 GLU A N 1
ATOM 750 C CA . GLU A 1 99 ? -15.017 41.559 2.872 1.00 48.34 99 GLU A CA 1
ATOM 751 C C . GLU A 1 99 ? -14.508 40.412 3.753 1.00 48.34 99 GLU A C 1
ATOM 753 O O . GLU A 1 99 ? -13.331 40.364 4.125 1.00 48.34 99 GLU A O 1
ATOM 758 N N . VAL A 1 100 ? -15.416 39.505 4.125 1.00 50.19 100 VAL A N 1
ATOM 759 C CA . VAL A 1 100 ? -15.097 38.299 4.896 1.00 50.19 100 VAL A CA 1
ATOM 760 C C . VAL A 1 100 ? -15.155 37.111 3.947 1.00 50.19 100 VAL A C 1
ATOM 762 O O . VAL A 1 100 ? -16.228 36.599 3.630 1.00 50.19 100 VAL A O 1
ATOM 765 N N . GLY A 1 101 ? -13.984 36.685 3.482 1.00 47.34 101 GLY A N 1
ATOM 766 C CA . GLY A 1 101 ? -13.831 35.511 2.635 1.00 47.34 101 GLY A CA 1
ATOM 767 C C . GLY A 1 101 ? -13.431 34.290 3.456 1.00 47.34 101 GLY A C 1
ATOM 768 O O . GLY A 1 101 ? -12.517 34.345 4.280 1.00 47.34 101 GLY A O 1
ATOM 769 N N . VAL A 1 102 ? -14.085 33.156 3.206 1.00 44.47 102 VAL A N 1
ATOM 770 C CA . VAL A 1 102 ? -13.635 31.856 3.716 1.00 44.47 102 VAL A CA 1
ATOM 771 C C . VAL A 1 102 ? -12.725 31.238 2.662 1.00 44.47 102 VAL A C 1
ATOM 773 O O . VAL A 1 102 ? -13.198 30.704 1.658 1.00 44.47 102 VAL A O 1
ATOM 776 N N . LYS A 1 103 ? -11.408 31.315 2.868 1.00 43.03 103 LYS A N 1
ATOM 777 C CA . LYS A 1 103 ? -10.443 30.681 1.966 1.00 43.03 103 LYS A CA 1
ATOM 778 C C . LYS A 1 103 ? -10.043 29.322 2.532 1.00 43.03 103 LYS A C 1
ATOM 780 O O . LYS A 1 103 ? -9.619 29.205 3.679 1.00 43.03 103 LYS A O 1
ATOM 785 N N . ARG A 1 104 ? -10.177 28.271 1.720 1.00 41.59 104 ARG A N 1
ATOM 786 C CA . ARG A 1 104 ? -9.619 26.953 2.043 1.00 41.59 104 ARG A CA 1
ATOM 787 C C . ARG A 1 104 ? -8.107 27.036 1.862 1.00 41.59 104 ARG A C 1
ATOM 789 O O . ARG A 1 104 ? -7.628 27.110 0.734 1.00 41.59 104 ARG A O 1
ATOM 796 N N . GLN A 1 105 ? -7.374 27.057 2.965 1.00 40.03 105 GLN A N 1
ATOM 797 C CA . GLN A 1 105 ? -5.919 27.053 2.957 1.00 40.03 105 GLN A CA 1
ATOM 798 C C . GLN A 1 105 ? -5.466 25.598 3.119 1.00 40.03 105 GLN A C 1
ATOM 800 O O . GLN A 1 105 ? -5.442 25.076 4.223 1.00 40.03 105 GLN A O 1
ATOM 805 N N . SER A 1 106 ? -5.217 24.908 2.004 1.00 41.59 106 SER A N 1
ATOM 806 C CA . SER A 1 106 ? -4.435 23.665 2.004 1.00 41.59 106 SER A CA 1
ATOM 807 C C . SER A 1 106 ? -2.974 24.080 1.899 1.00 41.59 106 SER A C 1
ATOM 809 O O . SER A 1 106 ? -2.561 24.556 0.838 1.00 41.59 106 SER A O 1
ATOM 811 N N . GLY A 1 107 ? -2.236 24.032 2.999 1.00 40.22 107 GLY A N 1
ATOM 812 C CA . GLY A 1 107 ? -0.949 24.711 3.080 1.00 40.22 107 GLY A CA 1
ATOM 813 C C . GLY A 1 107 ? -0.145 24.345 4.315 1.00 40.22 107 GLY A C 1
ATOM 814 O O . GLY A 1 107 ? 0.295 25.244 5.023 1.00 40.22 107 GLY A O 1
ATOM 815 N N . GLY A 1 108 ? 0.054 23.050 4.549 1.00 34.75 108 GLY A N 1
ATOM 816 C CA . GLY A 1 108 ? 1.270 22.547 5.184 1.00 34.75 108 GLY A CA 1
ATOM 817 C C . GLY A 1 108 ? 2.316 22.254 4.108 1.00 34.75 108 GLY A C 1
ATOM 818 O O . GLY A 1 108 ? 1.954 21.821 3.010 1.00 34.75 108 GLY A O 1
ATOM 819 N N . LEU A 1 109 ? 3.596 22.516 4.394 1.00 38.47 109 LEU A N 1
ATOM 820 C CA . LEU A 1 109 ? 4.718 22.045 3.579 1.00 38.47 109 LEU A CA 1
ATOM 821 C C . LEU A 1 109 ? 4.727 20.510 3.598 1.00 38.47 109 LEU A C 1
ATOM 823 O O . LEU A 1 109 ? 5.479 19.901 4.345 1.00 38.47 109 LEU A O 1
ATOM 827 N N . ALA A 1 110 ? 3.893 19.886 2.769 1.00 41.34 110 ALA A N 1
ATOM 828 C CA . ALA A 1 110 ? 4.264 18.610 2.200 1.00 41.34 110 ALA A CA 1
ATOM 829 C C . ALA A 1 110 ? 5.517 18.915 1.390 1.00 41.34 110 ALA A C 1
ATOM 831 O O . ALA A 1 110 ? 5.449 19.646 0.397 1.00 41.34 110 ALA A O 1
ATOM 832 N N . THR A 1 111 ? 6.661 18.426 1.841 1.00 40.28 111 THR A N 1
ATOM 833 C CA . THR A 1 111 ? 7.783 18.203 0.944 1.00 40.28 111 THR A CA 1
ATOM 834 C C . THR A 1 111 ? 7.197 17.389 -0.207 1.00 40.28 111 THR A C 1
ATOM 836 O O . THR A 1 111 ? 6.697 16.275 -0.032 1.00 40.28 111 THR A O 1
ATOM 839 N N . ASP A 1 112 ? 7.021 18.063 -1.340 1.00 44.44 112 ASP A N 1
ATOM 840 C CA . ASP A 1 112 ? 6.412 17.517 -2.538 1.00 44.44 112 ASP A CA 1
ATOM 841 C C . ASP A 1 112 ? 7.340 16.381 -2.954 1.00 44.44 112 ASP A C 1
ATOM 843 O O . ASP A 1 112 ? 8.404 16.651 -3.497 1.00 44.44 112 ASP A O 1
ATOM 847 N N . LEU A 1 113 ? 7.005 15.132 -2.606 1.00 50.75 113 LEU A N 1
ATOM 848 C CA . LEU A 1 113 ? 7.677 13.940 -3.127 1.00 50.75 113 LEU A CA 1
ATOM 849 C C . LEU A 1 113 ? 7.596 14.063 -4.653 1.00 50.75 113 LEU A C 1
ATOM 851 O O . LEU A 1 113 ? 6.545 13.813 -5.247 1.00 50.75 113 LEU A O 1
ATOM 855 N N . THR A 1 114 ? 8.678 14.561 -5.246 1.00 56.34 114 THR A N 1
ATOM 856 C CA . THR A 1 114 ? 8.757 15.531 -6.357 1.00 56.34 114 THR A CA 1
ATOM 857 C C . THR A 1 114 ? 8.120 15.074 -7.676 1.00 56.34 114 THR A C 1
ATOM 859 O O . THR A 1 114 ? 8.784 14.886 -8.694 1.00 56.34 114 THR A O 1
ATOM 862 N N . GLY A 1 115 ? 6.792 14.934 -7.693 1.00 65.69 115 GLY A N 1
ATOM 863 C CA . GLY A 1 115 ? 5.991 14.703 -8.897 1.00 65.69 115 GLY A CA 1
ATOM 864 C C . GLY A 1 115 ? 5.225 13.379 -8.961 1.00 65.69 115 GLY A C 1
ATOM 865 O O . GLY A 1 115 ? 4.569 13.124 -9.975 1.00 65.69 115 GLY A O 1
ATOM 866 N N . VAL A 1 116 ? 5.243 12.537 -7.918 1.00 76.44 116 VAL A N 1
ATOM 867 C CA . VAL A 1 116 ? 4.444 11.295 -7.905 1.00 76.44 116 VAL A CA 1
ATOM 868 C C . VAL A 1 116 ? 3.070 11.554 -7.268 1.00 76.44 116 VAL A C 1
ATOM 870 O O . VAL A 1 116 ? 2.976 11.735 -6.054 1.00 76.44 116 VAL A O 1
ATOM 873 N N . PRO A 1 117 ? 1.955 11.522 -8.029 1.00 84.88 117 PRO A N 1
ATOM 874 C CA . PRO A 1 117 ? 0.615 11.692 -7.468 1.00 84.88 117 PRO A CA 1
ATOM 875 C C . PRO A 1 117 ? 0.244 10.507 -6.563 1.00 84.88 117 PRO A C 1
ATOM 877 O O . PRO A 1 117 ? -0.282 9.493 -7.030 1.00 84.88 117 PRO A O 1
ATOM 880 N N . MET A 1 118 ? 0.489 10.639 -5.255 1.00 85.62 118 MET A N 1
ATOM 881 C CA . MET A 1 118 ? 0.284 9.572 -4.262 1.00 85.62 118 MET A CA 1
ATOM 882 C C . MET A 1 118 ? -1.143 9.017 -4.229 1.00 85.62 118 MET A C 1
ATOM 884 O O . MET A 1 118 ? -1.331 7.848 -3.919 1.00 85.62 118 MET A O 1
ATOM 888 N N . GLN A 1 119 ? -2.149 9.793 -4.631 1.00 87.31 119 GLN A N 1
ATOM 889 C CA . GLN A 1 119 ? -3.521 9.299 -4.766 1.00 87.31 119 GLN A CA 1
ATOM 890 C C . GLN A 1 119 ? -3.634 8.178 -5.817 1.00 87.31 119 GLN A C 1
A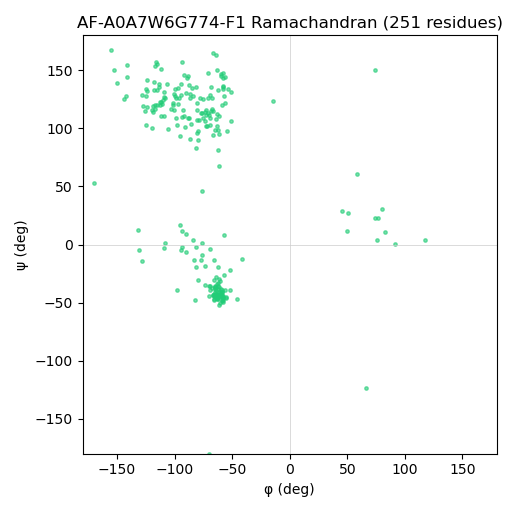TOM 892 O O . GLN A 1 119 ? -4.403 7.235 -5.642 1.00 87.31 119 GLN A O 1
ATOM 897 N N . ARG A 1 120 ? -2.857 8.248 -6.909 1.00 91.19 120 ARG A N 1
ATOM 898 C CA . ARG A 1 120 ? -2.808 7.186 -7.933 1.00 91.19 120 ARG A CA 1
ATOM 899 C C . ARG A 1 120 ? -2.052 5.960 -7.424 1.00 91.19 120 ARG A C 1
ATOM 901 O O . ARG A 1 120 ? -2.443 4.839 -7.742 1.00 91.19 120 ARG A O 1
ATOM 908 N N . VAL A 1 121 ? -1.016 6.171 -6.607 1.00 92.00 121 VAL A N 1
ATOM 909 C CA . VAL A 1 121 ? -0.289 5.095 -5.914 1.00 92.00 121 VAL A CA 1
ATOM 910 C C . VAL A 1 121 ? -1.228 4.345 -4.968 1.00 92.00 121 VAL A C 1
ATOM 912 O O . VAL A 1 121 ? -1.363 3.129 -5.080 1.00 92.00 121 VAL A O 1
ATOM 915 N N . GLU A 1 122 ? -1.932 5.067 -4.096 1.00 92.69 122 GLU A N 1
ATOM 916 C CA . GLU A 1 122 ? -2.908 4.514 -3.153 1.00 92.69 122 GLU A CA 1
ATOM 917 C C . GLU A 1 122 ? -4.029 3.753 -3.872 1.00 92.69 122 GLU A C 1
ATOM 919 O O . GLU A 1 122 ? -4.304 2.599 -3.542 1.00 92.69 122 GLU A O 1
ATOM 924 N N . GLY A 1 123 ? -4.623 4.343 -4.913 1.00 93.62 123 GLY A N 1
ATOM 925 C CA . GLY A 1 123 ? -5.671 3.682 -5.693 1.00 93.62 123 GLY A CA 1
ATOM 926 C C . GLY A 1 123 ? -5.199 2.379 -6.348 1.00 93.62 123 GLY A C 1
ATOM 927 O O . GLY A 1 123 ? -5.903 1.369 -6.302 1.00 93.62 123 GLY A O 1
ATOM 928 N N . ALA A 1 124 ? -3.991 2.368 -6.917 1.00 94.94 124 ALA A N 1
ATOM 929 C CA . ALA A 1 124 ? -3.419 1.168 -7.522 1.00 94.94 124 ALA A CA 1
ATOM 930 C C . ALA A 1 124 ? -3.054 0.100 -6.483 1.00 94.94 124 ALA A C 1
ATOM 932 O O . ALA A 1 124 ? -3.299 -1.081 -6.721 1.00 94.94 124 ALA A O 1
ATOM 933 N N . PHE A 1 125 ? -2.529 0.511 -5.327 1.00 95.88 125 PHE A N 1
ATOM 934 C CA . PHE A 1 125 ? -2.278 -0.378 -4.197 1.00 95.88 125 PHE A CA 1
ATOM 935 C C . PHE A 1 125 ? -3.569 -1.071 -3.743 1.00 95.88 125 PHE A C 1
ATOM 937 O O . PHE A 1 125 ? -3.618 -2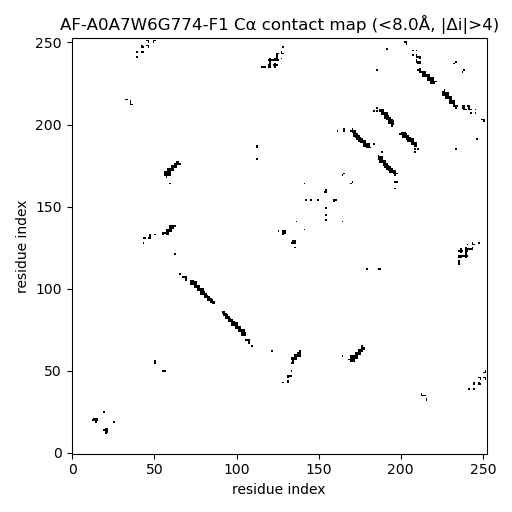.296 -3.628 1.00 95.88 125 PHE A O 1
ATOM 944 N N . MET A 1 126 ? -4.640 -0.295 -3.544 1.00 95.31 126 MET A N 1
ATOM 945 C CA . MET A 1 126 ? -5.932 -0.832 -3.122 1.00 95.31 126 MET A CA 1
ATOM 946 C C . MET A 1 126 ? -6.523 -1.769 -4.175 1.00 95.31 126 MET A C 1
ATOM 948 O O . MET A 1 126 ? -6.993 -2.855 -3.840 1.00 95.31 126 MET A O 1
ATOM 952 N N . SER A 1 127 ? -6.474 -1.374 -5.450 1.00 95.81 127 SER A N 1
ATOM 953 C CA . SER A 1 127 ? -6.965 -2.195 -6.556 1.00 95.81 127 SER A CA 1
ATOM 954 C C . SER A 1 127 ? -6.252 -3.544 -6.635 1.00 95.81 127 SER A C 1
ATOM 956 O O . SER A 1 127 ? -6.912 -4.545 -6.896 1.00 95.81 127 SER A O 1
ATOM 958 N N . GLU A 1 128 ? -4.941 -3.593 -6.398 1.00 95.88 128 GLU A N 1
ATOM 959 C CA . GLU A 1 128 ? -4.172 -4.839 -6.447 1.00 95.88 128 GLU A CA 1
ATOM 960 C C . GLU A 1 128 ? -4.581 -5.805 -5.321 1.00 95.88 128 GLU A C 1
ATOM 962 O O . GLU A 1 128 ? -4.828 -6.984 -5.569 1.00 95.88 128 GLU A O 1
ATOM 967 N N . PHE A 1 129 ? -4.759 -5.299 -4.098 1.00 94.88 129 PHE A N 1
ATOM 968 C CA . PHE A 1 129 ? -5.283 -6.090 -2.978 1.00 94.88 129 PHE A CA 1
ATOM 969 C C . PHE A 1 129 ? -6.701 -6.611 -3.233 1.00 94.88 129 PHE A C 1
ATOM 971 O O . PHE A 1 129 ? -7.000 -7.767 -2.927 1.00 94.88 129 PHE A O 1
ATOM 978 N N . LEU A 1 130 ? -7.573 -5.769 -3.797 1.00 95.56 130 LEU A N 1
ATOM 979 C CA . LEU A 1 130 ? -8.939 -6.157 -4.151 1.00 95.56 130 LEU A CA 1
ATOM 980 C C . LEU A 1 130 ? -8.945 -7.234 -5.244 1.00 95.56 130 LEU A C 1
ATOM 982 O O . LEU A 1 130 ? -9.695 -8.203 -5.135 1.00 95.56 130 LEU A O 1
ATOM 986 N N . HIS A 1 131 ? -8.077 -7.121 -6.255 1.00 95.69 131 HIS A N 1
ATOM 987 C CA . HIS A 1 131 ? -7.903 -8.159 -7.277 1.00 95.69 131 HIS A CA 1
ATOM 988 C C . HIS A 1 131 ? -7.398 -9.482 -6.691 1.00 95.69 131 HIS A C 1
ATOM 990 O O . HIS A 1 131 ? -7.808 -10.545 -7.154 1.00 95.69 131 HIS A O 1
ATOM 996 N N . ALA A 1 132 ? -6.571 -9.435 -5.644 1.00 95.75 132 ALA A N 1
ATOM 997 C CA . ALA A 1 132 ? -6.133 -10.621 -4.909 1.00 95.75 132 ALA A CA 1
ATOM 998 C C . ALA A 1 132 ? -7.210 -11.195 -3.956 1.00 95.75 132 ALA A C 1
ATOM 1000 O O . ALA A 1 132 ? -6.970 -12.186 -3.263 1.00 95.75 132 ALA A O 1
ATOM 1001 N N . GLY A 1 133 ? -8.407 -10.595 -3.914 1.00 95.50 133 GLY A N 1
ATOM 1002 C CA . GLY A 1 133 ? -9.536 -11.025 -3.085 1.00 95.50 133 GLY A CA 1
ATOM 1003 C C . GLY A 1 133 ? -9.485 -10.536 -1.635 1.00 95.50 133 GLY A C 1
ATOM 1004 O O . GLY A 1 133 ? -10.274 -11.004 -0.811 1.00 95.50 133 GLY A O 1
ATOM 1005 N N . GLY A 1 134 ? -8.571 -9.616 -1.314 1.00 95.62 134 GLY A N 1
ATOM 1006 C CA . GLY A 1 134 ? -8.444 -9.019 0.011 1.00 95.62 134 GLY A CA 1
ATOM 1007 C C . GLY A 1 134 ? -9.596 -8.064 0.336 1.00 95.62 134 GLY A C 1
ATOM 1008 O O . GLY A 1 134 ? -10.118 -7.369 -0.533 1.00 95.62 134 GLY A O 1
ATOM 1009 N N . ARG A 1 135 ? -9.981 -7.992 1.614 1.00 95.69 135 ARG A N 1
ATOM 1010 C CA . ARG A 1 135 ? -10.919 -6.985 2.133 1.00 95.69 135 ARG A CA 1
ATOM 1011 C C . ARG A 1 135 ? -10.135 -5.853 2.778 1.00 95.69 135 ARG A C 1
ATOM 1013 O O . ARG A 1 135 ? -9.652 -5.995 3.902 1.00 95.69 135 ARG A O 1
ATOM 1020 N N . LEU A 1 136 ? -10.031 -4.740 2.061 1.00 94.25 136 LEU A N 1
ATOM 1021 C CA . LEU A 1 136 ? -9.414 -3.524 2.572 1.00 94.25 136 LEU A CA 1
ATOM 1022 C C . LEU A 1 136 ? -10.457 -2.577 3.159 1.00 94.25 136 LEU A C 1
ATOM 1024 O O . LEU A 1 136 ? -11.517 -2.360 2.570 1.00 94.25 136 LEU A O 1
ATOM 1028 N N . LEU A 1 137 ? -10.116 -1.978 4.293 1.00 91.06 137 LEU A N 1
ATOM 1029 C CA . LEU A 1 137 ? -10.806 -0.828 4.849 1.00 91.06 137 LEU A CA 1
ATOM 1030 C C . LEU A 1 137 ? -9.899 0.397 4.696 1.00 91.06 137 LEU A C 1
ATOM 1032 O O . LEU A 1 137 ? -8.743 0.378 5.114 1.00 91.06 137 LEU A O 1
ATOM 1036 N N . ASP A 1 138 ? -10.429 1.453 4.087 1.00 84.19 138 ASP A N 1
ATOM 1037 C CA . ASP A 1 138 ? -9.756 2.750 3.991 1.00 84.19 138 ASP A CA 1
ATOM 1038 C C . ASP A 1 138 ? -9.954 3.525 5.304 1.00 84.19 138 ASP A C 1
ATOM 1040 O O . ASP A 1 138 ? -11.076 3.613 5.825 1.00 84.19 138 ASP A O 1
ATOM 1044 N N . ARG A 1 139 ? -8.879 4.141 5.814 1.00 83.69 139 ARG A N 1
ATOM 1045 C CA . ARG A 1 139 ? -8.932 5.120 6.906 1.00 83.69 139 ARG A CA 1
ATOM 1046 C C . ARG A 1 139 ? -10.048 6.133 6.691 1.00 83.69 139 ARG A C 1
ATOM 1048 O O . ARG A 1 139 ? -10.803 6.394 7.617 1.00 83.69 139 ARG A O 1
ATOM 1055 N N . ASN A 1 140 ? -10.189 6.712 5.502 1.00 80.44 140 ASN A N 1
ATOM 1056 C CA . ASN A 1 140 ? -11.194 7.747 5.263 1.00 80.44 140 ASN A CA 1
ATOM 1057 C C . ASN A 1 140 ? -12.617 7.214 5.452 1.00 80.44 140 ASN A C 1
ATOM 1059 O O . ASN A 1 140 ? -13.478 7.939 5.948 1.00 80.44 140 ASN A O 1
ATOM 1063 N N . ALA A 1 141 ? -12.873 5.949 5.110 1.00 81.19 141 ALA A N 1
ATOM 1064 C CA . ALA A 1 141 ? -14.156 5.306 5.379 1.00 81.19 141 ALA A CA 1
ATOM 1065 C C . ALA A 1 141 ? -14.384 5.128 6.891 1.00 81.19 141 ALA A C 1
ATOM 1067 O O . ALA A 1 141 ? -15.457 5.472 7.396 1.00 81.19 141 ALA A O 1
ATOM 1068 N N . LEU A 1 142 ? -13.352 4.695 7.625 1.00 82.12 142 LEU A N 1
ATOM 1069 C CA . LEU A 1 142 ? -13.367 4.611 9.088 1.00 82.12 142 LEU A CA 1
ATOM 1070 C C . LEU A 1 142 ? -13.644 5.992 9.720 1.00 82.12 142 LEU A C 1
ATOM 1072 O O . LEU A 1 142 ? -14.565 6.137 10.525 1.00 82.12 142 LEU A O 1
ATOM 1076 N N . MET A 1 143 ? -12.929 7.033 9.289 1.00 76.75 143 MET A N 1
ATOM 1077 C CA . MET A 1 143 ? -13.077 8.408 9.780 1.00 76.75 143 MET A CA 1
ATOM 1078 C C . MET A 1 143 ? -14.443 9.013 9.452 1.00 76.75 143 MET A C 1
ATOM 1080 O O . MET A 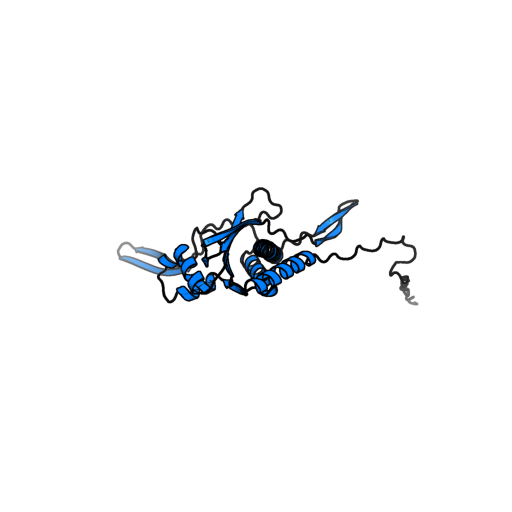1 143 ? -15.012 9.729 10.275 1.00 76.75 143 MET A O 1
ATOM 1084 N N . ARG A 1 144 ? -15.014 8.715 8.279 1.00 77.00 144 ARG A N 1
ATOM 1085 C CA . ARG A 1 144 ? -16.385 9.134 7.943 1.00 77.00 144 ARG A CA 1
ATOM 1086 C C . ARG A 1 144 ? -17.416 8.473 8.853 1.00 77.00 144 ARG A C 1
ATOM 1088 O O . ARG A 1 144 ? -18.378 9.126 9.239 1.00 77.00 144 ARG A O 1
ATOM 1095 N N . SER A 1 145 ? -17.208 7.216 9.249 1.00 75.12 145 SER A N 1
ATOM 1096 C CA . SER A 1 145 ? -18.088 6.570 10.233 1.00 75.12 145 SER A CA 1
ATOM 1097 C C . SER A 1 145 ? -17.996 7.231 11.619 1.00 75.12 145 SER A C 1
ATOM 1099 O O . SER A 1 145 ? -18.992 7.303 12.339 1.00 75.12 145 SER A O 1
ATOM 1101 N N . LEU A 1 146 ? -16.826 7.785 11.958 1.00 70.81 146 LEU A N 1
ATOM 1102 C CA . LEU A 1 146 ? -16.555 8.486 13.215 1.00 70.81 146 LEU A CA 1
ATOM 1103 C C . LEU A 1 146 ? -17.059 9.924 13.262 1.00 70.81 146 LEU A C 1
ATOM 1105 O O . LEU A 1 146 ? -17.386 10.417 14.345 1.00 70.81 146 LEU A O 1
ATOM 1109 N N . SER A 1 147 ? -17.106 10.616 12.121 1.00 63.28 147 SER A N 1
ATOM 1110 C CA . SER A 1 147 ? -17.372 12.057 12.100 1.00 63.28 147 SER A CA 1
ATOM 1111 C C . SER A 1 147 ? -18.750 12.436 12.646 1.00 63.28 147 SER A C 1
ATOM 1113 O O . SER A 1 147 ? -18.954 13.569 13.074 1.00 63.28 147 SER A O 1
ATOM 1115 N N . THR A 1 148 ? -19.657 11.463 12.693 1.00 64.00 148 THR A N 1
ATOM 1116 C CA . THR A 1 148 ? -21.012 11.579 13.236 1.00 64.00 148 THR A CA 1
ATOM 1117 C C . THR A 1 148 ? -21.095 11.417 14.758 1.00 64.00 148 THR A C 1
ATOM 1119 O O . THR A 1 148 ? -22.136 11.722 15.331 1.00 64.00 148 THR A O 1
ATOM 1122 N N . LYS A 1 149 ? -20.036 10.933 15.429 1.00 63.34 149 LYS A N 1
ATOM 1123 C CA . LYS A 1 149 ? -20.090 10.502 16.842 1.00 63.34 149 LYS A CA 1
ATOM 1124 C C . LYS A 1 149 ? -19.025 11.109 17.756 1.00 63.34 149 LYS A C 1
ATOM 1126 O O . LYS A 1 149 ? -19.151 10.979 18.969 1.00 63.34 149 LYS A O 1
ATOM 1131 N N . VAL A 1 150 ? -17.973 11.725 17.210 1.00 67.44 150 VAL A N 1
ATOM 1132 C CA . VAL A 1 150 ? -16.785 12.103 17.996 1.00 67.44 150 VAL A CA 1
ATOM 1133 C C . VAL A 1 150 ? -16.229 13.466 17.574 1.00 67.44 150 VAL A C 1
ATOM 1135 O O . VAL A 1 150 ? -16.247 13.798 16.384 1.00 67.44 150 VAL A O 1
ATOM 1138 N N . SER A 1 151 ? -15.721 14.245 18.537 1.00 69.25 151 SER A N 1
ATOM 1139 C CA . SER A 1 151 ? -15.051 15.537 18.322 1.00 69.25 151 SER A CA 1
ATOM 1140 C C . SER A 1 151 ? -13.752 15.400 17.514 1.00 69.25 151 SER A C 1
ATOM 1142 O O . SER A 1 151 ? -13.216 14.305 17.349 1.00 69.25 151 SER A O 1
ATOM 1144 N N . ALA A 1 152 ? -13.252 16.516 16.976 1.00 64.25 152 ALA A N 1
ATOM 1145 C CA . ALA A 1 152 ? -12.052 16.534 16.141 1.00 64.25 152 ALA A CA 1
ATOM 1146 C C . ALA A 1 152 ? -10.783 16.099 16.898 1.00 64.25 152 ALA A C 1
ATOM 1148 O O . ALA A 1 152 ? -10.012 15.331 16.345 1.00 64.25 152 ALA A O 1
ATOM 1149 N N . GLN A 1 153 ? -10.597 16.487 18.166 1.00 62.50 153 GLN A N 1
ATOM 1150 C CA . GLN A 1 153 ? -9.404 16.098 18.936 1.00 62.50 153 GLN A CA 1
ATOM 1151 C C . GLN A 1 153 ? -9.254 14.581 19.136 1.00 62.50 153 GLN A C 1
ATOM 1153 O O . GLN A 1 153 ? -8.146 14.063 19.100 1.00 62.50 153 GLN A O 1
ATOM 1158 N N . THR A 1 154 ? -10.345 13.838 19.330 1.00 62.72 154 THR A N 1
ATOM 1159 C CA . THR A 1 154 ? -10.273 12.380 19.557 1.00 62.72 154 THR A CA 1
ATOM 1160 C C . THR A 1 154 ? -10.025 11.596 18.261 1.00 62.72 154 THR A C 1
ATOM 1162 O O . THR A 1 154 ? -9.698 10.416 18.296 1.00 62.72 154 THR A O 1
ATOM 1165 N N . ARG A 1 155 ? -10.179 12.235 17.094 1.00 61.75 155 ARG A N 1
ATOM 1166 C CA . ARG A 1 155 ? -9.945 11.618 15.777 1.00 61.75 155 ARG A CA 1
ATOM 1167 C C . ARG A 1 155 ? -8.462 11.421 15.457 1.00 61.75 155 ARG A C 1
ATOM 1169 O O . ARG A 1 155 ? -8.155 10.604 14.590 1.00 61.75 155 ARG A O 1
ATOM 1176 N N . ASP A 1 156 ? -7.590 12.133 16.163 1.00 64.75 156 ASP A N 1
ATOM 1177 C CA . ASP A 1 156 ? -6.137 12.088 15.977 1.00 64.75 156 ASP A CA 1
ATOM 1178 C C . ASP A 1 156 ? -5.448 11.102 16.937 1.00 64.75 156 ASP A C 1
ATOM 1180 O O . ASP A 1 156 ? -4.253 10.843 16.818 1.00 64.75 156 ASP A O 1
ATOM 1184 N N . ASP A 1 157 ? -6.202 10.498 17.861 1.00 74.12 157 ASP A N 1
ATOM 1185 C CA . ASP A 1 157 ? -5.690 9.478 18.770 1.00 74.12 157 ASP A CA 1
ATOM 1186 C C . ASP A 1 157 ? -5.580 8.118 18.055 1.00 74.12 157 ASP A C 1
ATOM 1188 O O . ASP A 1 157 ? -6.575 7.441 17.772 1.00 74.12 157 ASP A O 1
ATOM 1192 N N . VAL A 1 158 ? -4.344 7.703 17.763 1.00 75.75 158 VAL A N 1
ATOM 1193 C CA . VAL A 1 158 ? -4.027 6.412 17.130 1.00 75.75 158 VAL A CA 1
ATOM 1194 C C . VAL A 1 158 ? -4.590 5.243 17.940 1.00 75.75 158 VAL A C 1
ATOM 1196 O O . VAL A 1 158 ? -5.136 4.307 17.357 1.00 75.75 158 VAL A O 1
ATOM 1199 N N . GLN A 1 159 ? -4.539 5.309 19.271 1.00 80.19 159 GLN A N 1
ATOM 1200 C CA . GLN A 1 159 ? -5.044 4.244 20.136 1.00 80.19 159 GLN A CA 1
ATOM 1201 C C . GLN A 1 159 ? -6.569 4.124 20.035 1.00 80.19 159 GLN A C 1
ATOM 1203 O O . GLN A 1 159 ? -7.126 3.017 20.022 1.00 80.19 159 GLN A O 1
ATOM 1208 N N . TYR A 1 160 ? -7.259 5.258 19.904 1.00 82.81 160 TYR A N 1
ATOM 1209 C CA . TYR A 1 160 ? -8.695 5.281 19.648 1.00 82.81 160 TYR A CA 1
ATOM 1210 C C . TYR A 1 160 ? -9.039 4.656 18.288 1.00 82.81 160 TYR A C 1
ATOM 1212 O O . TYR A 1 160 ? -9.963 3.839 18.200 1.00 82.81 160 TYR A O 1
ATOM 1220 N N . LEU A 1 161 ? -8.278 4.982 17.237 1.00 82.94 161 LEU A N 1
ATOM 1221 C CA . LEU A 1 161 ? -8.473 4.412 15.901 1.00 82.94 161 LEU A CA 1
ATOM 1222 C C . LEU A 1 161 ? -8.215 2.904 15.864 1.00 82.94 161 LEU A C 1
ATOM 1224 O O . LEU A 1 161 ? -9.016 2.177 15.278 1.00 82.94 161 LEU A O 1
ATOM 1228 N N . GLU A 1 162 ? -7.163 2.421 16.525 1.00 84.06 162 GLU A N 1
ATOM 1229 C CA . GLU A 1 162 ? -6.881 0.986 16.661 1.00 84.06 162 GLU A CA 1
ATOM 1230 C C . GLU A 1 162 ? -8.021 0.266 17.400 1.00 84.06 162 GLU A C 1
ATOM 1232 O O . GLU A 1 162 ? -8.525 -0.760 16.934 1.00 84.06 162 GLU A O 1
ATOM 1237 N N . THR A 1 163 ? -8.511 0.847 18.501 1.00 87.19 163 THR A N 1
ATOM 1238 C CA . THR A 1 163 ? -9.643 0.301 19.270 1.00 87.19 163 THR A CA 1
ATOM 1239 C C . THR A 1 163 ? -10.914 0.220 18.425 1.00 87.19 163 THR A C 1
ATOM 1241 O O . THR A 1 163 ? -11.672 -0.751 18.501 1.00 87.19 163 THR A O 1
ATOM 1244 N N . LEU A 1 164 ? -11.180 1.239 17.610 1.00 86.81 164 LEU A N 1
ATOM 1245 C CA . LEU A 1 164 ? -12.337 1.245 16.725 1.00 86.81 164 LEU A CA 1
ATOM 1246 C C . LEU A 1 164 ? -12.191 0.241 15.584 1.00 86.81 164 LEU A C 1
ATOM 1248 O O . LEU A 1 164 ? -13.151 -0.464 15.277 1.00 86.81 164 LEU A O 1
ATOM 1252 N N . ALA A 1 165 ? -11.018 0.178 14.959 1.00 89.75 165 ALA A N 1
ATOM 1253 C CA . ALA A 1 165 ? -10.727 -0.785 13.910 1.00 89.75 165 ALA A CA 1
ATOM 1254 C C . ALA A 1 165 ? -10.982 -2.209 14.425 1.00 89.75 165 ALA A C 1
ATOM 1256 O O . ALA A 1 165 ? -11.708 -2.976 13.789 1.00 89.75 165 ALA A O 1
ATOM 1257 N N . LEU A 1 166 ? -10.513 -2.515 15.638 1.00 91.50 166 LEU A N 1
ATOM 1258 C CA . LEU A 1 166 ? -10.786 -3.785 16.303 1.00 91.50 166 LEU A CA 1
ATOM 1259 C C . LEU A 1 166 ? -12.295 -4.028 16.493 1.00 91.50 166 LEU A C 1
ATOM 1261 O O . LEU A 1 166 ? -12.786 -5.108 16.168 1.00 91.50 166 LEU A O 1
ATOM 1265 N N . LYS A 1 167 ? -13.065 -3.018 16.931 1.00 90.94 167 LYS A N 1
ATOM 1266 C CA . LYS A 1 167 ? -14.539 -3.111 17.043 1.00 90.94 167 LYS A CA 1
ATOM 1267 C C . LYS A 1 167 ? -15.238 -3.359 15.704 1.00 90.94 167 LYS A C 1
ATOM 1269 O O . LYS A 1 167 ? -16.302 -3.970 15.690 1.00 90.94 167 LYS A O 1
ATOM 1274 N N . GLN A 1 168 ? -14.670 -2.894 14.593 1.00 90.12 168 GLN A N 1
ATOM 1275 C CA . GLN A 1 168 ? -15.184 -3.153 13.243 1.00 90.12 168 GLN A CA 1
ATOM 1276 C C . GLN A 1 168 ? -14.721 -4.502 12.666 1.00 90.12 168 GLN A C 1
ATOM 1278 O O . GLN A 1 168 ? -15.035 -4.818 11.519 1.00 90.12 168 GLN A O 1
ATOM 1283 N N . GLY A 1 169 ? -13.998 -5.313 13.445 1.00 94.06 169 GLY A N 1
ATOM 1284 C CA . GLY A 1 169 ? -13.490 -6.610 13.006 1.00 94.06 169 GLY A CA 1
ATOM 1285 C C . GLY A 1 169 ? -12.273 -6.507 12.085 1.00 94.06 169 GLY A C 1
ATOM 1286 O O . GLY A 1 169 ? -12.012 -7.429 11.310 1.00 94.06 169 GLY A O 1
ATOM 1287 N N . VAL A 1 170 ? -11.535 -5.394 12.137 1.00 95.88 170 VAL A N 1
ATOM 1288 C CA . VAL A 1 170 ? -10.222 -5.292 11.496 1.00 95.88 170 VAL A CA 1
ATOM 1289 C C . VAL A 1 170 ? -9.242 -6.189 12.244 1.00 95.88 170 VAL A C 1
ATOM 1291 O O . VAL A 1 170 ? -9.104 -6.112 13.463 1.00 95.88 170 VAL A O 1
ATOM 1294 N N . THR A 1 171 ? -8.552 -7.040 11.495 1.00 97.25 171 THR A N 1
ATOM 1295 C CA . THR A 1 171 ? -7.580 -7.998 12.026 1.00 97.25 171 THR A CA 1
ATOM 1296 C C . THR A 1 171 ? -6.156 -7.471 11.891 1.00 97.25 171 THR A C 1
ATOM 1298 O O . THR A 1 171 ? -5.354 -7.633 12.808 1.00 97.25 171 THR A O 1
ATOM 1301 N N . TYR A 1 172 ? -5.847 -6.803 10.776 1.00 97.06 172 TYR A N 1
ATOM 1302 C CA . TYR A 1 172 ? -4.518 -6.252 10.514 1.00 97.06 172 TYR A CA 1
ATOM 1303 C C . TYR A 1 172 ? -4.577 -4.753 10.235 1.00 97.06 172 TYR A C 1
ATOM 1305 O O . TYR A 1 172 ? -5.474 -4.285 9.536 1.00 97.06 172 TYR A O 1
ATOM 1313 N N . LEU A 1 173 ? -3.590 -4.023 10.746 1.00 95.38 173 LEU A N 1
ATOM 1314 C CA . LEU A 1 173 ? -3.324 -2.624 10.427 1.00 95.38 173 LEU A CA 1
ATOM 1315 C C . LEU A 1 173 ? -2.012 -2.543 9.645 1.00 95.38 173 LEU A C 1
ATOM 1317 O O . LEU A 1 173 ? -0.977 -2.998 10.128 1.00 95.38 173 LEU A O 1
ATOM 1321 N N . VAL A 1 174 ? -2.068 -1.968 8.447 1.00 96.31 174 VAL A N 1
ATOM 1322 C CA . VAL A 1 174 ? -0.910 -1.701 7.592 1.00 96.31 174 VAL A CA 1
ATOM 1323 C C . VAL A 1 174 ? -0.675 -0.197 7.562 1.00 96.31 174 VAL A C 1
ATOM 1325 O O . VAL A 1 174 ? -1.468 0.542 6.986 1.00 96.31 174 VAL A O 1
ATOM 1328 N N . GLU A 1 175 ? 0.409 0.257 8.176 1.00 93.38 175 GLU A N 1
ATOM 1329 C CA . GLU A 1 175 ? 0.858 1.648 8.133 1.00 93.38 175 GLU A CA 1
ATOM 1330 C C . GLU A 1 175 ? 1.884 1.807 7.016 1.00 93.38 175 GLU A C 1
ATOM 1332 O O . GLU A 1 175 ? 2.856 1.054 6.957 1.00 93.38 175 GLU A O 1
ATOM 1337 N N . ILE A 1 176 ? 1.670 2.790 6.146 1.00 93.50 176 ILE A N 1
ATOM 1338 C CA . ILE A 1 176 ? 2.541 3.111 5.019 1.00 93.50 176 ILE A CA 1
ATOM 1339 C C . ILE A 1 176 ? 2.953 4.572 5.155 1.00 93.50 176 ILE A C 1
ATOM 1341 O O . ILE A 1 176 ? 2.106 5.465 5.128 1.00 93.50 176 ILE A O 1
ATOM 1345 N N . VAL A 1 177 ? 4.254 4.800 5.303 1.00 90.44 177 VAL A N 1
ATOM 1346 C CA . VAL A 1 177 ? 4.865 6.125 5.431 1.00 90.44 177 VAL A CA 1
ATOM 1347 C C . VAL A 1 177 ? 5.827 6.304 4.257 1.00 90.44 177 VAL A C 1
ATOM 1349 O O . VAL A 1 177 ? 6.810 5.563 4.174 1.00 90.44 177 VAL A O 1
ATOM 1352 N N . PRO A 1 178 ? 5.571 7.239 3.332 1.00 87.56 178 PRO A N 1
ATOM 1353 C CA . PRO A 1 178 ? 6.575 7.648 2.361 1.00 87.56 178 PRO A CA 1
ATOM 1354 C C . PRO A 1 178 ? 7.767 8.267 3.096 1.00 87.56 178 PRO A C 1
ATOM 1356 O O . PRO A 1 178 ? 7.572 9.109 3.967 1.00 87.56 178 PRO A O 1
ATOM 1359 N N . ASN A 1 179 ? 8.983 7.861 2.751 1.00 83.94 179 ASN A N 1
ATOM 1360 C CA . ASN A 1 179 ? 10.198 8.525 3.202 1.00 83.94 179 ASN A CA 1
ATOM 1361 C C . ASN A 1 179 ? 10.937 9.066 1.982 1.00 83.94 179 ASN A C 1
ATOM 1363 O O . ASN A 1 179 ? 11.061 8.375 0.965 1.00 83.94 179 ASN A O 1
ATOM 1367 N N . GLU A 1 180 ? 11.479 10.267 2.124 1.00 69.31 180 GLU A N 1
ATOM 1368 C CA . GLU A 1 180 ? 12.483 10.776 1.201 1.00 69.31 180 GLU A CA 1
ATOM 1369 C C . GLU A 1 180 ? 13.767 9.964 1.374 1.00 69.31 180 GLU A C 1
ATOM 1371 O O . GLU A 1 180 ? 14.179 9.638 2.492 1.00 69.31 180 GLU A O 1
ATOM 1376 N N . THR A 1 181 ? 14.384 9.583 0.260 1.00 64.69 181 THR A N 1
ATOM 1377 C CA . THR A 1 181 ? 15.703 8.952 0.281 1.00 64.69 181 THR A CA 1
ATOM 1378 C C . THR A 1 181 ? 16.649 9.728 -0.603 1.00 64.69 181 THR A C 1
ATOM 1380 O O . THR A 1 181 ? 16.385 9.848 -1.793 1.00 64.69 181 THR A O 1
ATOM 1383 N N . ASP A 1 182 ? 17.800 10.113 -0.059 1.00 55.22 182 ASP A N 1
ATOM 1384 C CA . ASP A 1 182 ? 18.851 10.824 -0.801 1.00 55.22 182 ASP A CA 1
ATOM 1385 C C . ASP A 1 182 ? 19.558 9.961 -1.874 1.00 55.22 182 ASP A C 1
ATOM 1387 O O . ASP A 1 182 ? 20.429 10.450 -2.587 1.00 55.22 182 ASP A O 1
ATOM 1391 N N . ASN A 1 183 ? 19.227 8.663 -1.989 1.00 54.44 183 ASN A N 1
ATOM 1392 C CA . ASN A 1 183 ? 20.051 7.660 -2.686 1.00 54.44 183 ASN A CA 1
ATOM 1393 C C . ASN A 1 183 ? 19.287 6.748 -3.685 1.00 54.44 183 ASN A C 1
ATOM 1395 O O . ASN A 1 183 ? 19.821 5.710 -4.086 1.00 54.44 183 ASN A O 1
ATOM 1399 N N . GLY A 1 184 ? 18.033 7.052 -4.047 1.00 53.09 184 GLY A N 1
ATOM 1400 C CA . GLY A 1 184 ? 17.178 6.179 -4.874 1.00 53.09 184 GLY A CA 1
ATOM 1401 C C . GLY A 1 184 ? 17.222 6.474 -6.382 1.00 53.09 184 GLY A C 1
ATOM 1402 O O . GLY A 1 184 ? 17.531 7.572 -6.803 1.00 53.09 184 GLY A O 1
ATOM 1403 N N . THR A 1 185 ? 16.873 5.499 -7.232 1.00 53.72 185 THR A N 1
ATOM 1404 C CA . THR A 1 185 ? 16.604 5.740 -8.675 1.00 53.72 185 THR A CA 1
ATOM 1405 C C . THR A 1 185 ? 15.190 6.277 -8.928 1.00 53.72 185 THR A C 1
ATOM 1407 O O . THR A 1 185 ? 14.923 6.830 -9.990 1.00 53.72 185 THR A O 1
ATOM 1410 N N . THR A 1 186 ? 14.288 6.095 -7.959 1.00 57.47 186 THR A N 1
ATOM 1411 C CA . THR A 1 186 ? 12.909 6.609 -7.936 1.00 57.47 186 THR A CA 1
ATOM 1412 C C . THR A 1 186 ? 12.695 7.732 -6.917 1.00 57.47 186 THR A C 1
ATOM 1414 O O . THR A 1 186 ? 11.567 8.198 -6.803 1.00 57.47 186 THR A O 1
ATOM 1417 N N . ASP A 1 187 ? 13.720 8.094 -6.134 1.00 69.50 187 ASP A N 1
ATOM 1418 C CA . ASP A 1 187 ? 13.667 9.001 -4.965 1.00 69.50 187 ASP A CA 1
ATOM 1419 C C . ASP A 1 187 ? 12.567 8.701 -3.925 1.00 69.50 187 ASP A C 1
ATOM 1421 O O . ASP A 1 187 ? 12.324 9.482 -3.008 1.00 69.50 187 ASP A O 1
ATOM 1425 N N . LEU A 1 188 ? 11.918 7.537 -4.024 1.00 79.19 188 LEU A N 1
ATOM 1426 C CA . LEU A 1 188 ? 10.769 7.164 -3.210 1.00 79.19 188 LEU A CA 1
ATOM 1427 C C . LEU A 1 188 ? 11.025 5.826 -2.523 1.00 79.19 188 LEU A C 1
ATOM 1429 O O . LEU A 1 188 ? 11.092 4.784 -3.179 1.00 79.19 188 LEU A O 1
ATOM 1433 N N . ALA A 1 189 ? 11.109 5.851 -1.196 1.00 87.69 189 ALA A N 1
ATOM 1434 C CA . ALA A 1 189 ? 11.017 4.657 -0.368 1.00 87.69 189 ALA A CA 1
ATOM 1435 C C . ALA A 1 189 ? 9.790 4.748 0.535 1.00 87.69 189 ALA A C 1
ATOM 1437 O O . ALA A 1 189 ? 9.332 5.830 0.886 1.00 87.69 189 ALA A O 1
ATOM 1438 N N . MET A 1 190 ? 9.244 3.607 0.936 1.00 91.31 190 MET A N 1
ATOM 1439 C CA . MET A 1 190 ? 8.086 3.551 1.820 1.00 91.31 190 MET A CA 1
ATOM 1440 C C . MET A 1 190 ? 8.377 2.644 3.000 1.00 91.31 190 MET A C 1
ATOM 1442 O O . MET A 1 190 ? 8.635 1.453 2.834 1.00 91.31 190 MET A O 1
ATOM 1446 N N . SER A 1 191 ? 8.321 3.208 4.200 1.00 93.38 191 SER A N 1
ATOM 1447 C CA . SER A 1 191 ? 8.325 2.445 5.440 1.00 93.38 191 SER A CA 1
ATOM 1448 C C . SER A 1 191 ? 6.953 1.811 5.617 1.00 93.38 191 SER A C 1
ATOM 1450 O O . SER A 1 191 ? 5.937 2.506 5.626 1.00 93.38 191 SER A O 1
ATOM 1452 N N . VAL A 1 192 ? 6.926 0.495 5.788 1.00 95.88 192 VAL A N 1
ATOM 1453 C CA . VAL A 1 192 ? 5.709 -0.275 6.024 1.00 95.88 192 VAL A CA 1
ATOM 1454 C C . VAL A 1 192 ? 5.791 -0.947 7.387 1.00 95.88 192 VAL A C 1
ATOM 1456 O O . VAL A 1 192 ? 6.795 -1.585 7.714 1.00 95.88 192 VAL A O 1
ATOM 1459 N N . LYS A 1 193 ? 4.717 -0.846 8.173 1.00 96.38 193 LYS A N 1
ATOM 1460 C CA . LYS A 1 193 ? 4.520 -1.614 9.410 1.00 96.38 193 LYS A CA 1
ATOM 1461 C C . LYS A 1 193 ? 3.201 -2.365 9.348 1.00 96.38 193 LYS A C 1
ATOM 1463 O O . LYS A 1 193 ? 2.176 -1.792 8.994 1.00 96.38 193 LYS A O 1
ATOM 1468 N N . ILE A 1 194 ? 3.223 -3.637 9.723 1.00 97.12 194 ILE A N 1
ATOM 1469 C CA . ILE A 1 194 ? 2.050 -4.508 9.755 1.00 97.12 194 ILE A CA 1
ATOM 1470 C C . ILE A 1 194 ? 1.841 -4.966 11.193 1.00 97.12 194 ILE A C 1
ATOM 1472 O O . ILE A 1 194 ? 2.699 -5.637 11.765 1.00 97.12 194 ILE A O 1
ATOM 1476 N N . LYS A 1 195 ? 0.693 -4.624 11.773 1.00 97.00 195 LYS A N 1
ATOM 1477 C CA . LYS A 1 195 ? 0.298 -5.015 13.12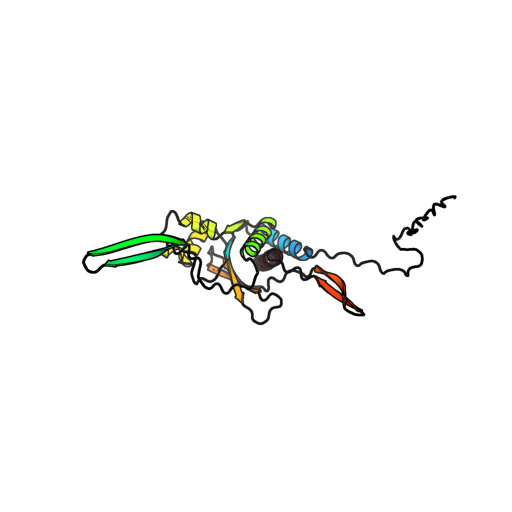9 1.00 97.00 195 LYS A CA 1
ATOM 1478 C C . LYS A 1 195 ? -0.902 -5.952 13.075 1.00 97.00 195 LYS A C 1
ATOM 1480 O O . LYS A 1 195 ? -1.853 -5.699 12.339 1.00 97.00 195 LYS A O 1
ATOM 1485 N N . HIS A 1 196 ? -0.891 -6.996 13.892 1.00 96.94 196 HIS A N 1
ATOM 1486 C CA . HIS A 1 196 ? -2.066 -7.809 14.180 1.00 96.94 196 HIS A CA 1
ATOM 1487 C C . HIS A 1 196 ? -2.815 -7.179 15.358 1.00 96.94 196 HIS A C 1
ATOM 1489 O O . HIS A 1 196 ? -2.327 -7.205 16.488 1.00 96.94 196 HIS A O 1
ATOM 1495 N N . LEU A 1 197 ? -3.981 -6.583 15.095 1.00 95.19 197 LEU A N 1
ATOM 1496 C CA . LEU A 1 197 ? -4.716 -5.789 16.084 1.00 95.19 197 LEU A CA 1
ATOM 1497 C C . LEU A 1 197 ? -5.202 -6.607 17.292 1.00 95.19 197 LEU A C 1
ATOM 1499 O O . LEU A 1 197 ? -5.000 -6.135 18.409 1.00 95.19 197 LEU A O 1
ATOM 1503 N N . PRO A 1 198 ? -5.774 -7.822 17.137 1.00 95.38 198 PRO A N 1
ATOM 1504 C CA . PRO A 1 198 ? -6.276 -8.582 18.283 1.00 95.38 198 PRO A CA 1
ATOM 1505 C C . PRO A 1 198 ? -5.213 -8.934 19.328 1.00 95.38 198 PRO A C 1
ATOM 1507 O O . PRO A 1 198 ? -5.535 -9.032 20.506 1.00 95.38 198 PRO A O 1
ATOM 1510 N N . SER A 1 199 ? -3.960 -9.138 18.908 1.00 95.94 199 SER A N 1
ATOM 1511 C CA . SER A 1 199 ? -2.854 -9.485 19.814 1.00 95.94 199 SER A CA 1
ATOM 1512 C C . SER A 1 199 ? -1.851 -8.351 20.019 1.00 95.94 199 SER A C 1
ATOM 1514 O O . SER A 1 199 ? -0.829 -8.569 20.664 1.00 95.94 199 SER A O 1
ATOM 1516 N N . SER A 1 200 ? -2.077 -7.191 19.399 1.00 92.38 200 SER A N 1
ATOM 1517 C CA . SER A 1 200 ? -1.127 -6.071 19.347 1.00 92.38 200 SER A CA 1
ATOM 1518 C C . SER A 1 200 ? 0.293 -6.466 18.897 1.00 92.38 200 SER A C 1
ATOM 1520 O O . SER A 1 200 ? 1.269 -5.817 19.269 1.00 92.38 200 SER A O 1
ATOM 1522 N N . ALA A 1 201 ? 0.432 -7.533 18.102 1.00 95.81 201 ALA A N 1
ATOM 1523 C CA . ALA A 1 201 ? 1.737 -8.037 17.678 1.00 95.81 201 ALA A CA 1
ATOM 1524 C C . ALA A 1 201 ? 2.217 -7.326 16.408 1.00 95.81 201 ALA A C 1
ATOM 1526 O O . ALA A 1 201 ? 1.448 -7.153 15.460 1.00 95.81 201 ALA A O 1
ATOM 1527 N N . LEU A 1 202 ? 3.500 -6.959 16.362 1.00 96.75 202 LEU A N 1
ATOM 1528 C CA . LEU A 1 202 ? 4.150 -6.518 15.129 1.00 96.75 202 LEU A CA 1
ATOM 1529 C C . LEU A 1 202 ? 4.438 -7.749 14.262 1.00 96.75 202 LEU A C 1
ATOM 1531 O O . LEU A 1 202 ? 5.245 -8.595 14.635 1.00 96.75 202 LEU A O 1
ATOM 1535 N N . VAL A 1 203 ? 3.759 -7.845 13.123 1.00 97.19 203 VAL A N 1
ATOM 1536 C CA . VAL A 1 203 ? 3.888 -8.962 12.176 1.00 97.19 203 VAL A CA 1
ATOM 1537 C C . VAL A 1 203 ? 5.101 -8.749 11.282 1.00 97.19 203 VAL A C 1
ATOM 1539 O O . VAL A 1 203 ? 5.910 -9.652 11.105 1.00 97.19 203 VAL A O 1
ATOM 1542 N N . ALA A 1 204 ? 5.237 -7.541 10.735 1.00 97.56 204 ALA A N 1
ATOM 1543 C CA . ALA A 1 204 ? 6.343 -7.183 9.862 1.00 97.56 204 ALA A CA 1
ATOM 1544 C C . ALA A 1 204 ? 6.631 -5.682 9.928 1.00 97.56 204 ALA A C 1
ATOM 1546 O O . ALA A 1 204 ? 5.729 -4.863 10.123 1.00 97.56 204 ALA A O 1
ATOM 1547 N N . GLN A 1 205 ? 7.894 -5.323 9.712 1.00 97.00 205 GLN A N 1
ATOM 1548 C CA . GLN A 1 205 ? 8.331 -3.952 9.486 1.00 97.00 205 GLN A CA 1
ATOM 1549 C C . GLN A 1 205 ? 9.461 -3.961 8.460 1.00 97.00 205 GLN A C 1
ATOM 1551 O O . GLN A 1 205 ? 10.457 -4.658 8.645 1.00 97.00 205 GLN A O 1
ATOM 1556 N N . PHE A 1 206 ? 9.308 -3.199 7.381 1.00 96.00 206 PHE A N 1
ATOM 1557 C CA . PHE A 1 206 ? 10.282 -3.158 6.292 1.00 96.00 206 PHE A CA 1
ATOM 1558 C C . PHE A 1 206 ? 10.212 -1.834 5.529 1.00 96.00 206 PHE A C 1
ATOM 1560 O O . PHE A 1 206 ? 9.271 -1.060 5.685 1.00 96.00 206 PHE A O 1
ATOM 1567 N N . VAL A 1 207 ? 11.219 -1.581 4.695 1.00 93.38 207 VAL A N 1
ATOM 1568 C CA . VAL A 1 207 ? 11.228 -0.472 3.738 1.00 93.38 207 VAL A CA 1
ATOM 1569 C C . VAL A 1 207 ? 11.104 -1.063 2.338 1.00 93.38 207 VAL A C 1
ATOM 1571 O O . VAL A 1 207 ? 11.896 -1.925 1.963 1.00 93.38 207 VAL A O 1
ATOM 1574 N N . SER A 1 208 ? 10.107 -0.624 1.574 1.00 93.44 208 SER A N 1
ATOM 1575 C CA . SER A 1 208 ? 9.956 -0.966 0.157 1.00 93.44 208 SER A CA 1
ATOM 1576 C C . SER A 1 208 ? 10.476 0.182 -0.700 1.00 93.44 208 SER A C 1
ATOM 1578 O O . SER A 1 208 ? 10.132 1.338 -0.464 1.00 93.44 208 SER A O 1
ATOM 1580 N N . SER A 1 209 ? 11.272 -0.130 -1.724 1.00 90.31 209 SER A N 1
ATOM 1581 C CA . SER A 1 209 ? 11.611 0.836 -2.777 1.00 90.31 209 SER A CA 1
ATOM 1582 C C . SER A 1 209 ? 10.461 1.048 -3.767 1.00 90.31 209 SER A C 1
ATOM 1584 O O . SER A 1 209 ? 10.557 1.901 -4.645 1.00 90.31 209 SER A O 1
ATOM 1586 N N . ALA A 1 210 ? 9.406 0.223 -3.672 1.00 89.56 210 ALA A N 1
ATOM 1587 C CA . ALA A 1 210 ? 8.236 0.195 -4.545 1.00 89.56 210 ALA A CA 1
ATOM 1588 C C . ALA A 1 210 ? 8.583 0.280 -6.046 1.00 89.56 210 ALA A C 1
ATOM 1590 O O . ALA A 1 210 ? 7.800 0.785 -6.849 1.00 89.56 210 ALA A O 1
ATOM 1591 N N . THR A 1 211 ? 9.765 -0.216 -6.430 1.00 89.56 211 THR A N 1
ATOM 1592 C CA . THR A 1 211 ? 10.299 -0.093 -7.787 1.00 89.56 211 THR A CA 1
ATOM 1593 C C . THR A 1 211 ? 9.603 -1.101 -8.697 1.00 89.56 211 THR A C 1
ATOM 1595 O O . THR A 1 211 ? 9.791 -2.308 -8.511 1.00 89.56 211 THR A O 1
ATOM 1598 N N . PRO A 1 212 ? 8.801 -0.657 -9.681 1.00 88.94 212 PRO A N 1
ATOM 1599 C CA . PRO A 1 212 ? 8.111 -1.581 -10.568 1.00 88.94 212 PRO A CA 1
ATOM 1600 C C . PRO A 1 212 ? 9.123 -2.400 -11.378 1.00 88.94 212 PRO A C 1
ATOM 1602 O O . PRO A 1 212 ? 10.206 -1.896 -11.688 1.00 88.94 212 PRO A O 1
ATOM 1605 N N . PRO A 1 213 ? 8.786 -3.639 -11.770 1.00 86.00 213 PRO A N 1
ATOM 1606 C CA . PRO A 1 213 ? 9.650 -4.419 -12.639 1.00 86.00 213 PRO A CA 1
ATOM 1607 C C . PRO A 1 213 ? 9.890 -3.667 -13.949 1.00 86.00 213 PRO A C 1
ATOM 1609 O O . PRO A 1 213 ? 8.957 -3.149 -14.574 1.00 86.00 213 PRO A O 1
ATOM 1612 N N . SER A 1 214 ? 11.154 -3.627 -14.361 1.00 83.81 214 SER A N 1
ATOM 1613 C CA . SER A 1 214 ? 11.562 -3.001 -15.609 1.00 83.81 214 SER A CA 1
ATOM 1614 C C . SER A 1 214 ? 10.826 -3.596 -16.811 1.00 83.81 214 SER A C 1
ATOM 1616 O O . SER A 1 214 ? 10.545 -4.796 -16.870 1.00 83.81 214 SER A O 1
ATOM 1618 N N . GLY A 1 215 ? 10.528 -2.742 -17.786 1.00 80.44 215 GLY A N 1
ATOM 1619 C CA . GLY A 1 215 ? 9.959 -3.146 -19.061 1.00 80.44 215 GLY A CA 1
ATOM 1620 C C . GLY A 1 215 ? 10.947 -3.911 -19.947 1.00 80.44 215 GLY A C 1
ATOM 1621 O O . GLY A 1 215 ? 12.104 -4.139 -19.569 1.00 80.44 215 GLY A O 1
ATOM 1622 N N . PRO A 1 216 ? 10.496 -4.317 -21.147 1.00 79.81 216 PRO A N 1
ATOM 1623 C CA . PRO A 1 216 ? 11.368 -4.957 -22.119 1.00 79.81 216 PRO A CA 1
ATOM 1624 C C . PRO A 1 216 ? 12.528 -4.030 -22.500 1.00 79.81 216 PRO A C 1
ATOM 1626 O O . PRO A 1 216 ? 12.381 -2.810 -22.596 1.00 79.81 216 PRO A O 1
ATOM 1629 N N . THR A 1 217 ? 13.691 -4.625 -22.745 1.00 84.62 217 THR A N 1
ATOM 1630 C CA . THR A 1 217 ? 14.846 -3.908 -23.286 1.00 84.62 217 THR A CA 1
ATOM 1631 C C . THR A 1 217 ? 14.576 -3.544 -24.742 1.00 84.62 217 THR A C 1
ATOM 1633 O O . THR A 1 217 ? 14.287 -4.423 -25.555 1.00 84.62 217 THR A O 1
ATOM 1636 N N . ARG A 1 218 ? 14.708 -2.262 -25.086 1.00 82.38 218 ARG A N 1
ATOM 1637 C CA . ARG A 1 218 ? 14.685 -1.775 -26.470 1.00 82.38 218 ARG A CA 1
ATOM 1638 C C . ARG A 1 218 ? 16.063 -1.263 -26.868 1.00 82.38 218 ARG A C 1
ATOM 1640 O O . ARG A 1 218 ? 16.819 -0.794 -26.026 1.00 82.38 218 ARG A O 1
ATOM 1647 N N . TYR A 1 219 ? 16.403 -1.346 -28.147 1.00 85.81 219 TYR A N 1
ATOM 1648 C CA . TYR A 1 219 ? 17.646 -0.772 -28.657 1.00 85.81 219 TYR A CA 1
ATOM 1649 C C . TYR A 1 219 ? 17.361 0.604 -29.250 1.00 85.81 219 TYR A C 1
ATOM 1651 O O . TYR A 1 219 ? 16.561 0.729 -30.173 1.00 85.81 219 TYR A O 1
ATOM 1659 N N . GLU A 1 220 ? 18.015 1.635 -28.722 1.00 87.88 220 GLU A N 1
ATOM 1660 C CA . GLU A 1 220 ? 17.919 3.006 -29.229 1.00 87.88 220 GLU A CA 1
ATOM 1661 C C . GLU A 1 220 ? 19.210 3.382 -29.957 1.00 87.88 220 GLU A C 1
ATOM 1663 O O . GLU A 1 220 ? 20.313 3.084 -29.488 1.00 87.88 220 GLU A O 1
ATOM 1668 N N . ALA A 1 221 ? 19.086 4.058 -31.100 1.00 90.56 221 ALA A N 1
ATOM 1669 C CA . ALA A 1 221 ? 20.234 4.638 -31.785 1.00 90.56 221 ALA A CA 1
ATOM 1670 C C . ALA A 1 221 ? 20.728 5.867 -31.001 1.00 90.56 221 ALA A C 1
ATOM 1672 O O . ALA A 1 221 ? 20.011 6.860 -30.875 1.00 90.56 221 ALA A O 1
ATOM 1673 N N . ARG A 1 222 ? 21.956 5.813 -30.471 1.00 90.62 222 ARG A N 1
ATOM 1674 C CA . ARG A 1 222 ? 22.621 6.942 -29.800 1.00 90.62 222 ARG A CA 1
ATOM 1675 C C . ARG A 1 222 ? 23.968 7.209 -30.456 1.00 90.62 222 ARG A C 1
ATOM 1677 O O . ARG A 1 222 ? 24.946 6.500 -30.214 1.00 90.62 222 ARG A O 1
ATOM 1684 N N . GLY A 1 223 ? 24.013 8.248 -31.286 1.00 91.56 223 GLY A N 1
ATOM 1685 C CA . GLY A 1 223 ? 25.191 8.564 -32.091 1.00 91.56 223 GLY A CA 1
ATOM 1686 C C . GLY A 1 223 ? 25.454 7.471 -33.130 1.00 91.56 223 GLY A C 1
ATOM 1687 O O . GLY A 1 223 ? 24.579 7.153 -33.926 1.00 91.56 223 GLY A O 1
ATOM 1688 N N . ASN A 1 224 ? 26.652 6.883 -33.107 1.00 92.38 224 ASN A N 1
ATOM 1689 C CA . ASN A 1 224 ? 27.095 5.858 -34.060 1.00 92.38 224 ASN A CA 1
ATOM 1690 C C . ASN A 1 224 ? 26.863 4.408 -33.590 1.00 92.38 224 ASN A C 1
ATOM 1692 O O . ASN A 1 224 ? 27.416 3.483 -34.184 1.00 92.38 224 ASN A O 1
ATOM 1696 N N . ARG A 1 225 ? 26.087 4.187 -32.521 1.00 88.44 225 ARG A N 1
ATOM 1697 C CA . ARG A 1 225 ? 25.837 2.848 -31.967 1.00 88.44 225 ARG A CA 1
ATOM 1698 C C . ARG A 1 225 ? 24.398 2.664 -31.497 1.00 88.44 225 ARG A C 1
ATOM 1700 O O . ARG A 1 225 ? 23.737 3.620 -31.093 1.00 88.44 225 ARG A O 1
ATOM 1707 N N . TYR A 1 226 ? 23.947 1.414 -31.493 1.00 88.69 226 TYR A N 1
ATOM 1708 C CA . TYR A 1 226 ? 22.726 1.008 -30.804 1.00 88.69 226 TYR A CA 1
ATOM 1709 C C . TYR A 1 226 ? 23.052 0.676 -29.351 1.00 88.69 226 TYR A C 1
ATOM 1711 O O . TYR A 1 226 ? 23.985 -0.078 -29.074 1.00 88.69 226 TYR A O 1
ATOM 1719 N N . VAL A 1 227 ? 22.290 1.246 -28.423 1.00 90.88 227 VAL A N 1
ATOM 1720 C CA . VAL A 1 227 ? 22.439 1.002 -26.986 1.00 90.88 227 VAL A CA 1
ATOM 1721 C C . VAL A 1 227 ? 21.177 0.320 -26.483 1.00 90.88 227 VAL A C 1
ATOM 1723 O O . VAL A 1 227 ? 20.070 0.752 -26.798 1.00 90.88 227 VAL A O 1
ATOM 1726 N N . ALA A 1 228 ? 21.350 -0.749 -25.707 1.00 85.69 228 ALA A N 1
ATOM 1727 C CA . ALA A 1 228 ? 20.258 -1.370 -24.976 1.00 85.69 228 ALA A CA 1
ATOM 1728 C C . ALA A 1 228 ? 19.766 -0.397 -23.896 1.00 85.69 228 ALA A C 1
ATOM 1730 O O . ALA A 1 228 ? 20.502 -0.059 -22.971 1.00 85.69 228 ALA A O 1
ATOM 1731 N N . VAL A 1 229 ? 18.529 0.061 -24.034 1.00 83.00 229 VAL A N 1
ATOM 1732 C CA . VAL A 1 229 ? 17.834 0.918 -23.081 1.00 83.00 229 VAL A CA 1
ATOM 1733 C C . VAL A 1 229 ? 16.699 0.107 -22.483 1.00 83.00 229 VAL A C 1
ATOM 1735 O O . VAL A 1 229 ? 15.851 -0.435 -23.192 1.00 83.00 229 VAL A O 1
ATOM 1738 N N . GLN A 1 230 ? 16.706 -0.011 -21.162 1.00 80.19 230 GLN A N 1
ATOM 1739 C CA . GLN A 1 230 ? 15.637 -0.682 -20.449 1.00 80.19 230 GLN A CA 1
ATOM 1740 C C . GLN A 1 230 ? 14.525 0.321 -20.152 1.00 80.19 230 GLN A C 1
ATOM 1742 O O . GLN A 1 230 ? 14.791 1.384 -19.592 1.00 80.19 230 GLN A O 1
ATOM 1747 N N . ASP A 1 231 ? 13.295 -0.005 -20.547 1.00 76.75 231 ASP A N 1
ATOM 1748 C CA . ASP A 1 231 ? 12.162 0.885 -20.315 1.00 76.75 231 ASP A CA 1
ATOM 1749 C C . ASP A 1 231 ? 11.828 0.907 -18.820 1.00 76.75 231 ASP A C 1
ATOM 1751 O O . ASP A 1 231 ? 11.434 -0.109 -18.232 1.00 76.75 231 ASP A O 1
ATOM 1755 N N . GLN A 1 232 ? 12.042 2.051 -18.178 1.00 73.50 232 GLN A N 1
ATOM 1756 C CA . GLN A 1 232 ? 11.702 2.225 -16.775 1.00 73.50 232 GLN A CA 1
ATOM 1757 C C . GLN A 1 232 ? 10.204 2.518 -16.689 1.00 73.50 232 GLN A C 1
ATOM 1759 O O . GLN A 1 232 ? 9.764 3.654 -16.832 1.00 73.50 232 GLN A O 1
ATOM 1764 N N . ASN A 1 233 ? 9.405 1.479 -16.438 1.00 75.19 233 ASN A N 1
ATOM 1765 C CA . ASN A 1 233 ? 7.952 1.579 -16.255 1.00 75.19 233 ASN A CA 1
ATOM 1766 C C . ASN A 1 233 ? 7.583 2.145 -14.870 1.00 75.19 233 ASN A C 1
ATOM 1768 O O . ASN A 1 233 ? 6.725 1.607 -14.161 1.00 75.19 233 ASN A O 1
ATOM 1772 N N . ILE A 1 234 ? 8.250 3.223 -14.464 1.00 84.94 234 ILE A N 1
ATOM 1773 C CA . ILE A 1 234 ? 7.998 3.917 -13.207 1.00 84.94 234 ILE A CA 1
ATOM 1774 C C . ILE A 1 234 ? 6.769 4.801 -13.420 1.00 84.94 234 ILE A C 1
ATOM 1776 O O . ILE A 1 234 ? 6.856 5.948 -13.848 1.00 84.94 234 ILE A O 1
ATOM 1780 N N . THR A 1 235 ? 5.592 4.241 -13.149 1.00 88.75 235 THR A N 1
ATOM 1781 C CA . THR A 1 235 ? 4.342 5.006 -13.066 1.00 88.75 235 THR A CA 1
ATOM 1782 C C . THR A 1 235 ? 3.797 4.950 -11.641 1.00 88.75 235 THR A C 1
ATOM 1784 O O . THR A 1 235 ? 4.056 3.967 -10.940 1.00 88.75 235 THR A O 1
ATOM 1787 N N . PRO A 1 236 ? 2.987 5.933 -11.207 1.00 90.19 236 PRO A N 1
ATOM 1788 C CA . PRO A 1 236 ? 2.333 5.895 -9.897 1.00 90.19 236 PRO A CA 1
ATOM 1789 C C . PRO A 1 236 ? 1.563 4.590 -9.659 1.00 90.19 236 PRO A 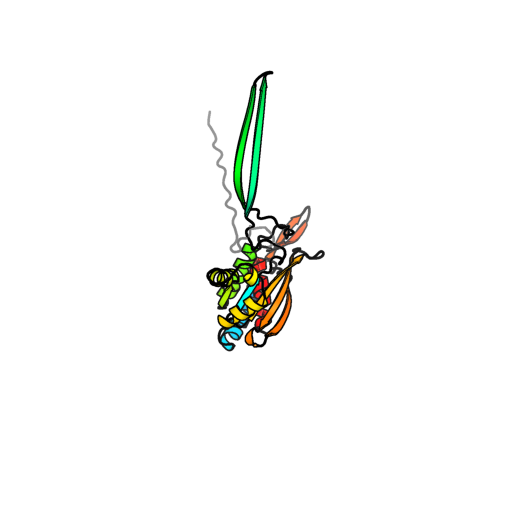C 1
ATOM 1791 O O . PRO A 1 236 ? 1.628 4.004 -8.582 1.00 90.19 236 PRO A O 1
ATOM 1794 N N . GLU A 1 237 ? 0.890 4.065 -10.687 1.00 92.75 237 GLU A N 1
ATOM 1795 C CA . GLU A 1 237 ? 0.207 2.777 -10.577 1.00 92.75 237 GLU A CA 1
ATOM 1796 C C . GLU A 1 237 ? 1.171 1.599 -10.478 1.00 92.75 237 GLU A C 1
ATOM 1798 O O . GLU A 1 237 ? 0.868 0.616 -9.807 1.00 92.75 237 GLU A O 1
ATOM 1803 N N . GLY A 1 238 ? 2.305 1.657 -11.182 1.00 91.56 238 GLY A N 1
ATOM 1804 C CA . GLY A 1 238 ? 3.362 0.661 -11.054 1.00 91.56 238 GLY A CA 1
ATOM 1805 C C . GLY A 1 238 ? 3.864 0.587 -9.619 1.00 91.56 238 GLY A C 1
ATOM 1806 O O . GLY A 1 238 ? 3.931 -0.507 -9.064 1.00 91.56 238 GLY A O 1
ATOM 1807 N N . ILE A 1 239 ? 4.143 1.749 -9.024 1.00 92.06 239 ILE A N 1
ATOM 1808 C CA . ILE A 1 239 ? 4.616 1.891 -7.643 1.00 92.06 239 ILE A CA 1
ATOM 1809 C C . ILE A 1 239 ? 3.581 1.311 -6.675 1.00 92.06 239 ILE A C 1
ATOM 1811 O O . ILE A 1 239 ? 3.908 0.451 -5.861 1.00 92.06 239 ILE A O 1
ATOM 1815 N N . GLY A 1 240 ? 2.311 1.712 -6.809 1.00 94.19 240 GLY A N 1
ATOM 1816 C CA . GLY A 1 240 ? 1.231 1.223 -5.949 1.00 94.19 240 GLY A CA 1
ATOM 1817 C C . GLY A 1 240 ? 1.043 -0.294 -6.021 1.00 94.19 240 GLY A C 1
ATOM 1818 O O . GLY A 1 240 ? 0.935 -0.954 -4.987 1.00 94.19 240 GLY A O 1
ATOM 1819 N N . ARG A 1 241 ? 1.071 -0.871 -7.230 1.00 95.50 241 ARG A N 1
ATOM 1820 C CA . ARG A 1 241 ? 0.992 -2.330 -7.418 1.00 95.50 241 ARG A CA 1
ATOM 1821 C C . ARG A 1 241 ? 2.196 -3.060 -6.836 1.00 95.50 241 ARG A C 1
ATOM 1823 O O . ARG A 1 241 ? 2.021 -4.095 -6.199 1.00 95.50 241 ARG A O 1
ATOM 1830 N N . GLN A 1 242 ? 3.404 -2.539 -7.049 1.00 95.06 242 GLN A N 1
ATOM 1831 C CA . GLN A 1 242 ? 4.615 -3.151 -6.508 1.00 95.06 242 GLN A CA 1
ATOM 1832 C C . GLN A 1 242 ? 4.582 -3.154 -4.979 1.00 95.06 242 GLN A C 1
ATOM 1834 O O . GLN A 1 242 ? 4.807 -4.197 -4.368 1.00 95.06 242 GLN A O 1
ATOM 1839 N N . LEU A 1 243 ? 4.230 -2.018 -4.373 1.00 95.94 243 LEU A N 1
ATOM 1840 C CA . LEU A 1 243 ? 4.080 -1.907 -2.929 1.00 95.94 243 LEU A CA 1
ATOM 1841 C C . LEU A 1 243 ? 3.039 -2.899 -2.397 1.00 95.94 243 LEU A C 1
ATOM 1843 O O . LEU A 1 243 ? 3.296 -3.580 -1.409 1.00 95.94 243 LEU A O 1
ATOM 1847 N N . ALA A 1 244 ? 1.888 -3.030 -3.064 1.00 97.00 244 ALA A N 1
ATOM 1848 C CA . ALA A 1 244 ? 0.876 -4.009 -2.677 1.00 97.00 244 ALA A CA 1
ATOM 1849 C C . ALA A 1 244 ? 1.419 -5.441 -2.733 1.00 97.00 244 ALA A C 1
ATOM 1851 O O . ALA A 1 244 ? 1.204 -6.213 -1.801 1.00 97.00 244 ALA A O 1
ATOM 1852 N N . GLY A 1 245 ? 2.178 -5.773 -3.781 1.00 96.88 245 GLY A N 1
ATOM 1853 C CA . GLY A 1 245 ? 2.916 -7.029 -3.891 1.00 96.88 245 GLY A CA 1
ATOM 1854 C C . GLY A 1 245 ? 3.856 -7.266 -2.710 1.00 96.88 245 GLY A C 1
ATOM 1855 O O . GLY A 1 245 ? 3.856 -8.351 -2.134 1.00 96.88 245 GLY A O 1
ATOM 1856 N N . ASP A 1 246 ? 4.627 -6.262 -2.308 1.00 97.12 246 ASP A N 1
ATOM 1857 C CA . ASP A 1 246 ? 5.549 -6.394 -1.181 1.00 97.12 246 ASP A CA 1
ATOM 1858 C C . ASP A 1 246 ? 4.808 -6.617 0.147 1.00 97.12 246 ASP A C 1
ATOM 1860 O O . ASP A 1 246 ? 5.158 -7.536 0.885 1.00 97.12 246 ASP A O 1
ATOM 1864 N N . VAL A 1 247 ? 3.729 -5.873 0.418 1.00 97.94 247 VAL A N 1
ATOM 1865 C CA . VAL A 1 247 ? 2.897 -6.080 1.622 1.00 97.94 247 VAL A CA 1
ATOM 1866 C C . VAL A 1 247 ? 2.242 -7.462 1.619 1.00 97.94 247 VAL A C 1
ATOM 1868 O O . VAL A 1 247 ? 2.279 -8.167 2.626 1.00 97.94 247 VAL A O 1
ATOM 1871 N N . MET A 1 248 ? 1.662 -7.879 0.491 1.00 98.19 248 MET A N 1
ATOM 1872 C CA . MET A 1 248 ? 1.056 -9.204 0.339 1.00 98.19 248 MET A CA 1
ATOM 1873 C C . MET A 1 248 ? 2.067 -10.328 0.574 1.00 98.19 248 MET A C 1
ATOM 1875 O O . MET A 1 248 ? 1.724 -11.344 1.178 1.00 98.19 248 MET A O 1
ATOM 1879 N N . ARG A 1 249 ? 3.313 -10.145 0.122 1.00 97.56 249 ARG A N 1
ATOM 1880 C CA . ARG A 1 249 ? 4.399 -11.101 0.350 1.00 97.56 249 ARG A CA 1
ATOM 1881 C C . ARG A 1 249 ? 4.707 -11.244 1.834 1.00 97.56 249 ARG A C 1
ATOM 1883 O O . ARG A 1 249 ? 4.855 -12.371 2.281 1.00 97.56 249 ARG A O 1
ATOM 1890 N N . GLU A 1 250 ? 4.791 -10.140 2.571 1.00 97.81 250 GLU A N 1
ATOM 1891 C CA . GLU A 1 250 ? 5.065 -10.173 4.013 1.00 97.81 250 GLU A CA 1
ATOM 1892 C C . GLU A 1 250 ? 3.897 -10.742 4.822 1.00 97.81 250 GLU A C 1
ATOM 1894 O O . GLU A 1 250 ? 4.125 -11.478 5.774 1.00 97.81 250 GLU A O 1
ATOM 1899 N N . LEU A 1 251 ? 2.650 -10.469 4.423 1.00 97.06 251 LEU A N 1
ATOM 1900 C CA . LEU A 1 251 ? 1.479 -11.084 5.055 1.00 97.06 251 LEU A CA 1
ATOM 1901 C C . LEU A 1 251 ? 1.436 -12.601 4.847 1.00 97.06 251 LEU A C 1
ATOM 1903 O O . LEU A 1 251 ? 0.998 -13.314 5.738 1.00 97.06 251 LEU A O 1
ATOM 1907 N N . ALA A 1 252 ? 1.876 -13.088 3.685 1.00 96.88 252 ALA A N 1
ATOM 1908 C CA . ALA A 1 252 ? 1.799 -14.498 3.310 1.00 96.88 252 ALA A CA 1
ATOM 1909 C C . ALA A 1 252 ? 3.023 -15.346 3.715 1.00 96.88 252 ALA A C 1
ATOM 1911 O O . ALA A 1 252 ? 3.139 -16.478 3.237 1.00 96.88 252 ALA A O 1
ATOM 1912 N N . ARG A 1 253 ? 3.941 -14.799 4.520 1.00 93.19 253 ARG A N 1
ATOM 1913 C CA . ARG A 1 253 ? 5.071 -15.540 5.105 1.00 93.19 253 ARG A CA 1
ATOM 1914 C C . ARG A 1 253 ? 4.614 -16.418 6.263 1.00 93.19 253 ARG A C 1
ATOM 1916 O O . ARG A 1 253 ? 5.161 -17.538 6.350 1.00 93.19 253 ARG A O 1
#

Foldseek 3Di:
DDDDDDDDDPPPQDAPPVRDGPPDPDDPDDPDFDDLCPLLVVLLQLLLVLCVVVVQAEEEEAECLDPPDDPDQPFDFDWDKDWDWDDDPPDTDIDIDIDTDRDRDPDDPPVCLPDAPLVLLQVLLVVSCVVSVHHYDYLVNLVVVCVVPDDPVLNSDPVSSLVVCVVVRHQKYKYWYWDQDPDDPSSTKIWIWIAGSVVRDTQDTDIHPLQARWGDWDWDDDPPDTDTDIHRPDHSSSSSSSVSSVVSNSSSD

Organism: NCBI:txid563162

Mean predicted aligned error: 14.16 Å